Protein AF-A0A2S7XSP1-F1 (afdb_monomer_lite)

pLDDT: mean 75.48, std 23.47, range [25.34, 98.19]

Sequence (211 aa):
MSIRPIRARSKLLRTAKKRGWYHLASYRASGADYITGAYGIWHGADNGKIAITKPESLESTPITHAEREAIAAENAARAAAYEKETAAKHAHAAAIALQIWTAGRPVDQDKYLDRKQVRPVETLRHISTAQANEIVGYSLKKDGKALAGDLLVVPIKIDGKLSSVEFIDAAGKKSYSQVAPLPADIGLQPRCHQSRQKTSRSLSLRALRRR

Radius of gyration: 26.48 Å; chains: 1; bounding box: 52×65×80 Å

Foldseek 3Di:
DDDDWDFDDDPPDPDDDFGKTWDWDWADAPRDIDIWGWIATDDPPDRRIDGDDDPPVCPPPDRDPVSVVVVVVVVVVVVVVVVVVVVVQQVVQLVLQVVQQVQFDAPQDALQCVVVVHGGDRSKTKDAQVVNCVSLVHFFDDPNHGAHGIWIWAFDDDPNGGRWIWTAHSVGGIGISGDDPDPPPPDPPVPPPPDDDDPDDDDDDDDDDDD

Organism: NCBI:txid61644

Secondary structure (DSSP, 8-state):
--PPPEEEE-SS-SSS--EEEEEEEEEEETTEEEEEEEEEE-BTTB--EEEEPPPGGGTTSPPPHHHHHHHHHHHHHHHHHHHHHHHHHHHHHHHHHHHHHHHSEE-S--HHHHHHT----TT-EEEEHHHHHHHHTS--EETTEEP-SEEEEEEEEETTEEEEEEEE-TT--EEE-PPPPPPS-S-------------------------

Structure (mmCIF, N/CA/C/O backbone):
data_AF-A0A2S7XSP1-F1
#
_entry.id   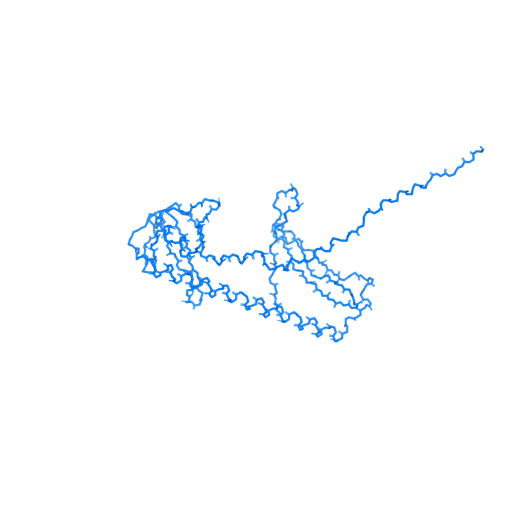AF-A0A2S7XSP1-F1
#
loop_
_atom_site.group_PDB
_atom_site.id
_atom_site.type_symbol
_atom_site.label_atom_id
_atom_site.label_alt_id
_atom_site.label_comp_id
_atom_site.label_asym_id
_atom_site.label_entity_id
_atom_site.label_seq_id
_atom_site.pdbx_PDB_ins_code
_atom_site.Cartn_x
_atom_site.Cartn_y
_atom_site.Cartn_z
_atom_site.occupancy
_atom_site.B_iso_or_equiv
_atom_site.auth_seq_id
_atom_site.auth_comp_id
_atom_site.auth_asym_id
_atom_site.auth_atom_id
_atom_site.pdbx_PDB_model_num
ATOM 1 N N . MET A 1 1 ? 8.179 -10.316 -21.145 1.00 33.78 1 MET A N 1
ATOM 2 C CA . MET A 1 1 ? 7.717 -9.619 -19.922 1.00 33.78 1 MET A CA 1
ATOM 3 C C . MET A 1 1 ? 6.988 -8.342 -20.324 1.00 33.78 1 MET A C 1
ATOM 5 O O . MET A 1 1 ? 7.596 -7.484 -20.947 1.00 33.78 1 MET A O 1
ATOM 9 N N . SER A 1 2 ? 5.682 -8.238 -20.054 1.00 32.00 2 SER A N 1
ATOM 10 C CA . SER A 1 2 ? 4.874 -7.067 -20.429 1.00 32.00 2 SER A CA 1
ATOM 11 C C . SER A 1 2 ? 4.973 -5.993 -19.345 1.00 32.00 2 SER A C 1
ATOM 13 O O . SER A 1 2 ? 4.249 -6.041 -18.351 1.00 32.00 2 SER A O 1
ATOM 15 N N . ILE A 1 3 ? 5.872 -5.026 -19.526 1.00 46.56 3 ILE A N 1
ATOM 16 C CA . ILE A 1 3 ? 5.967 -3.849 -18.657 1.00 46.56 3 ILE A CA 1
ATOM 17 C C . ILE A 1 3 ? 4.679 -3.032 -18.840 1.00 46.56 3 ILE A C 1
ATOM 19 O O . ILE A 1 3 ? 4.302 -2.659 -19.951 1.00 46.56 3 ILE A O 1
ATOM 23 N N . ARG A 1 4 ? 3.942 -2.801 -17.749 1.00 46.22 4 ARG A N 1
ATOM 24 C CA . ARG A 1 4 ? 2.684 -2.040 -17.788 1.00 46.22 4 ARG A CA 1
ATOM 25 C C . ARG A 1 4 ? 2.981 -0.564 -18.113 1.00 46.22 4 ARG A C 1
ATOM 27 O O . ARG A 1 4 ? 3.966 -0.031 -17.603 1.00 46.22 4 ARG A O 1
ATOM 34 N N . PRO A 1 5 ? 2.150 0.118 -18.922 1.00 55.31 5 PRO A N 1
ATOM 35 C CA . PRO A 1 5 ? 2.380 1.516 -19.285 1.00 55.31 5 PRO A CA 1
ATOM 36 C C . PRO A 1 5 ? 2.400 2.413 -18.041 1.00 55.31 5 PRO A C 1
ATOM 38 O O . PRO A 1 5 ? 1.501 2.355 -17.196 1.00 55.31 5 PRO A O 1
ATOM 41 N N . ILE A 1 6 ? 3.421 3.266 -17.937 1.00 60.34 6 ILE A N 1
ATOM 42 C CA . ILE A 1 6 ? 3.598 4.176 -16.805 1.00 60.34 6 ILE A CA 1
ATOM 43 C C . ILE A 1 6 ? 2.688 5.385 -17.022 1.00 60.34 6 ILE A C 1
ATOM 45 O O . ILE A 1 6 ? 2.755 6.067 -18.048 1.00 60.34 6 ILE A O 1
ATOM 49 N N . ARG A 1 7 ? 1.821 5.674 -16.045 1.00 56.91 7 ARG A N 1
ATOM 50 C CA . ARG A 1 7 ? 1.019 6.905 -16.045 1.00 56.91 7 ARG A CA 1
ATOM 51 C C . ARG A 1 7 ? 1.895 8.083 -15.642 1.00 56.91 7 ARG A C 1
ATOM 53 O O . ARG A 1 7 ? 2.473 8.084 -14.559 1.00 56.91 7 ARG A O 1
ATOM 60 N N . ALA A 1 8 ? 1.920 9.112 -16.477 1.00 56.09 8 ALA A N 1
ATOM 61 C CA . ALA A 1 8 ? 2.734 10.297 -16.267 1.00 56.09 8 ALA A CA 1
ATOM 62 C C . ALA A 1 8 ? 1.868 11.536 -16.032 1.00 56.09 8 ALA A C 1
ATOM 64 O O . ALA A 1 8 ? 0.847 11.753 -16.690 1.00 56.09 8 ALA A O 1
ATOM 65 N N . ARG A 1 9 ? 2.314 12.399 -15.117 1.00 49.59 9 ARG A N 1
ATOM 66 C CA . ARG A 1 9 ? 1.892 13.803 -15.076 1.00 49.59 9 ARG A CA 1
ATOM 67 C C . ARG A 1 9 ? 3.062 14.666 -15.521 1.00 49.59 9 ARG A C 1
ATOM 69 O O . ARG A 1 9 ? 4.097 14.676 -14.864 1.00 49.59 9 ARG A O 1
ATOM 76 N N . SER A 1 10 ? 2.879 15.408 -16.608 1.00 46.34 10 SER A N 1
ATOM 77 C CA . SER A 1 10 ? 3.834 16.443 -17.008 1.00 46.34 10 SER A CA 1
ATOM 78 C C . SER A 1 10 ? 3.782 17.605 -16.010 1.00 46.34 10 SER A C 1
ATOM 80 O O . SER A 1 10 ? 2.707 18.149 -15.761 1.00 46.34 10 SER A O 1
ATOM 82 N N . LYS A 1 11 ? 4.938 17.979 -15.444 1.00 44.59 11 LYS A N 1
ATOM 83 C CA . LYS A 1 11 ? 5.114 19.214 -14.653 1.00 44.59 11 LYS A CA 1
ATOM 84 C C . LYS A 1 11 ? 5.423 20.444 -15.528 1.00 44.59 11 LYS A C 1
ATOM 86 O O . LYS A 1 11 ? 5.379 21.557 -15.027 1.00 44.59 11 LYS A O 1
ATOM 91 N N . LEU A 1 12 ? 5.747 20.244 -16.811 1.00 46.66 12 LEU A N 1
ATOM 92 C CA . LEU A 1 12 ? 6.297 21.268 -17.716 1.00 46.66 12 LEU A CA 1
ATOM 93 C C . LEU A 1 12 ? 5.252 21.960 -18.606 1.00 46.66 12 LEU A C 1
ATOM 95 O O . LEU A 1 12 ? 5.569 22.938 -19.276 1.00 46.66 12 LEU A O 1
ATOM 99 N N . LEU A 1 13 ? 4.006 21.485 -18.625 1.00 41.84 13 LEU A N 1
ATOM 100 C CA . LEU A 1 13 ? 2.936 22.124 -19.389 1.00 41.84 13 LEU A CA 1
ATOM 101 C C . LEU A 1 13 ? 2.180 23.103 -18.480 1.00 41.84 13 LEU A C 1
ATOM 103 O O . LEU A 1 13 ? 1.569 22.694 -17.496 1.00 41.84 13 LEU A O 1
ATOM 107 N N . ARG A 1 14 ? 2.204 24.399 -18.831 1.00 40.50 14 ARG A N 1
ATOM 108 C CA . ARG A 1 14 ? 1.485 25.508 -18.156 1.00 40.50 14 ARG A CA 1
ATOM 109 C C . ARG A 1 14 ? -0.048 25.362 -18.150 1.00 40.50 14 ARG A C 1
ATOM 111 O O . ARG A 1 14 ? -0.733 26.223 -17.610 1.00 40.50 14 ARG A O 1
ATOM 118 N N . THR A 1 15 ? -0.600 24.300 -18.733 1.00 39.94 15 THR A N 1
ATOM 119 C CA . THR A 1 15 ? -2.038 24.023 -18.794 1.00 39.94 15 THR A CA 1
ATOM 120 C C . THR A 1 15 ? -2.398 22.774 -17.992 1.00 39.94 15 THR A C 1
ATOM 122 O O . THR A 1 15 ? -1.702 21.758 -18.001 1.00 39.94 15 THR A O 1
ATOM 125 N N . ALA A 1 16 ? -3.502 22.872 -17.252 1.00 43.72 16 ALA A N 1
ATOM 126 C CA . ALA A 1 16 ? -3.951 21.880 -16.288 1.00 43.72 16 ALA A CA 1
ATOM 127 C C . ALA A 1 16 ? -4.056 20.451 -16.870 1.00 43.72 16 ALA A C 1
ATOM 129 O O . ALA A 1 16 ? -4.735 20.208 -17.861 1.00 43.72 16 ALA A O 1
ATOM 130 N N . LYS A 1 17 ? -3.434 19.493 -16.169 1.00 48.12 17 LYS A N 1
ATOM 131 C CA . LYS A 1 17 ? -3.795 18.061 -16.101 1.00 48.12 17 LYS A CA 1
ATOM 132 C C . LYS A 1 17 ? -4.129 17.362 -17.436 1.00 48.12 17 LYS A C 1
ATOM 134 O O . LYS A 1 17 ? -5.249 16.889 -17.609 1.00 48.12 17 LYS A O 1
ATOM 139 N N . LYS A 1 18 ? -3.150 17.109 -18.308 1.00 51.72 18 LYS A N 1
ATOM 140 C CA . LYS A 1 18 ? -3.290 16.002 -19.278 1.00 51.72 18 LYS A CA 1
ATOM 141 C C . LYS A 1 18 ? -2.660 14.724 -18.712 1.00 51.72 18 LYS A C 1
ATOM 143 O O . LYS A 1 18 ? -1.479 14.696 -18.369 1.00 51.72 18 LYS A O 1
ATOM 148 N N . ARG A 1 19 ? -3.491 13.690 -18.526 1.00 63.28 19 ARG A N 1
ATOM 149 C CA . ARG A 1 19 ? -3.123 12.348 -18.038 1.00 63.28 19 ARG A CA 1
ATOM 150 C C . ARG A 1 19 ? -2.485 11.563 -19.188 1.00 63.28 19 ARG A C 1
ATOM 152 O O . ARG A 1 19 ? -3.178 10.834 -19.892 1.00 63.28 19 ARG A O 1
ATOM 159 N N . GLY A 1 20 ? -1.190 11.766 -19.404 1.00 76.06 20 GLY A N 1
ATOM 160 C CA . GLY A 1 20 ? -0.429 11.014 -20.399 1.00 76.06 20 GLY A CA 1
ATOM 161 C C . GLY A 1 20 ? 0.002 9.641 -19.884 1.00 76.06 20 GLY A C 1
ATOM 162 O O . GLY A 1 20 ? 0.039 9.390 -18.675 1.00 76.06 20 GLY A O 1
ATOM 163 N N . TRP A 1 21 ? 0.350 8.750 -20.800 1.00 83.12 21 TRP A N 1
ATOM 164 C CA . TRP A 1 21 ? 1.025 7.491 -20.510 1.00 83.12 21 TRP A CA 1
ATOM 165 C C . TRP A 1 21 ? 2.214 7.321 -21.449 1.00 83.12 21 TRP A C 1
ATOM 167 O O . TRP A 1 21 ? 2.226 7.865 -22.553 1.00 83.12 21 TRP A O 1
ATOM 177 N N . TYR A 1 22 ? 3.222 6.582 -21.003 1.00 84.44 22 TYR A N 1
ATOM 178 C CA . TYR A 1 22 ? 4.336 6.190 -21.851 1.00 84.44 22 TYR A CA 1
ATOM 179 C C . TYR A 1 22 ? 4.809 4.778 -21.517 1.00 84.44 22 TYR A C 1
ATOM 181 O O . TYR A 1 22 ? 4.680 4.292 -20.392 1.00 84.44 22 TYR A O 1
ATOM 189 N N . HIS A 1 23 ? 5.360 4.126 -22.526 1.00 79.44 23 HIS A N 1
ATOM 190 C CA . HIS A 1 23 ? 6.083 2.874 -22.441 1.00 79.44 23 HIS A CA 1
ATOM 191 C C . HIS A 1 23 ? 7.293 3.025 -23.357 1.00 79.44 23 HIS A C 1
ATOM 193 O O . HIS A 1 23 ? 7.209 2.754 -24.553 1.00 79.44 23 HIS A O 1
ATOM 199 N N . LEU A 1 24 ? 8.373 3.567 -22.797 1.00 82.38 24 LEU A N 1
ATOM 200 C CA . LEU A 1 24 ? 9.603 3.869 -23.514 1.00 82.38 24 LEU A CA 1
ATOM 201 C C . LEU A 1 24 ? 10.722 2.999 -22.962 1.00 82.38 24 LEU A C 1
ATOM 203 O O . LEU A 1 24 ? 10.868 2.873 -21.747 1.00 82.38 24 LEU A O 1
ATOM 207 N N . ALA A 1 25 ? 11.508 2.433 -23.863 1.00 76.12 25 ALA A N 1
ATOM 208 C CA . ALA A 1 25 ? 12.724 1.713 -23.548 1.00 76.12 25 ALA A CA 1
ATOM 209 C C . ALA A 1 25 ? 13.880 2.381 -24.283 1.00 76.12 25 ALA A C 1
ATOM 211 O O . ALA 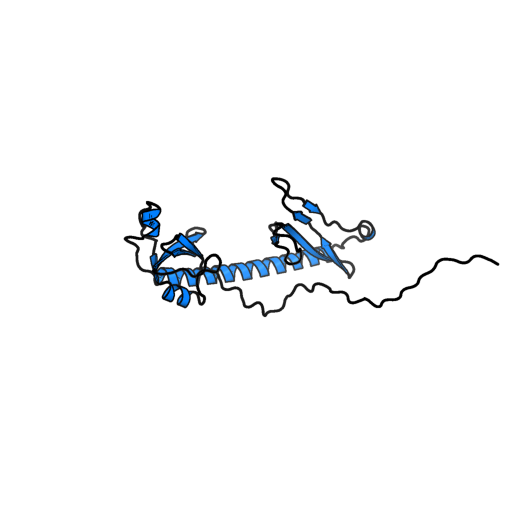A 1 25 ? 13.773 2.676 -25.475 1.00 76.12 25 ALA A O 1
ATOM 212 N N . SER A 1 26 ? 14.977 2.612 -23.569 1.00 79.75 26 SER A N 1
ATOM 213 C CA . SER A 1 26 ? 16.249 2.950 -24.190 1.00 79.75 26 SER A CA 1
ATOM 214 C C . SER A 1 26 ? 17.074 1.685 -24.407 1.00 79.75 26 SER A C 1
ATOM 216 O O . SER A 1 26 ? 17.063 0.803 -23.547 1.00 79.75 26 SER A O 1
ATOM 218 N N . TYR A 1 27 ? 17.795 1.608 -25.518 1.00 75.94 27 TYR A N 1
ATOM 219 C CA . TYR A 1 27 ? 18.831 0.604 -25.753 1.00 75.94 27 TYR A CA 1
ATOM 220 C C . TYR A 1 27 ? 20.003 1.245 -26.483 1.00 75.94 27 TYR A C 1
ATOM 222 O O . TYR A 1 27 ? 19.832 2.238 -27.191 1.00 75.94 27 TYR A O 1
ATOM 230 N N . ARG A 1 28 ? 21.190 0.669 -26.320 1.00 76.19 28 ARG A N 1
ATOM 231 C CA . ARG A 1 28 ? 22.387 1.107 -27.029 1.00 76.19 28 ARG A CA 1
ATOM 232 C C . ARG A 1 28 ? 22.655 0.169 -28.200 1.00 76.19 28 ARG A C 1
ATOM 234 O O . ARG A 1 28 ? 22.681 -1.042 -28.013 1.00 76.19 28 ARG A O 1
ATOM 241 N N . ALA A 1 29 ? 22.842 0.719 -29.393 1.00 72.25 29 ALA A N 1
ATOM 242 C CA . ALA A 1 29 ? 23.256 -0.037 -30.576 1.00 72.25 29 ALA A CA 1
ATOM 243 C C . ALA A 1 29 ? 24.232 0.807 -31.396 1.00 72.25 29 ALA A C 1
ATOM 245 O O . ALA A 1 29 ? 24.128 2.034 -31.399 1.00 72.25 29 ALA A O 1
ATOM 246 N N . SER A 1 30 ? 25.208 0.179 -32.057 1.00 70.50 30 SER A N 1
ATOM 247 C CA . SER A 1 30 ? 26.153 0.885 -32.945 1.00 70.50 30 SER A CA 1
ATOM 248 C C . SER A 1 30 ? 26.802 2.143 -32.317 1.00 70.50 30 SER A C 1
ATOM 250 O O . SER A 1 30 ? 27.057 3.133 -32.998 1.00 70.50 30 SER A O 1
ATOM 252 N N . GLY A 1 31 ? 27.033 2.134 -30.997 1.00 73.25 31 GLY A N 1
ATOM 253 C CA . GLY A 1 31 ? 27.647 3.241 -30.251 1.00 73.25 31 GLY A CA 1
ATOM 254 C C . GLY A 1 31 ? 26.723 4.400 -29.838 1.00 73.25 31 GLY A C 1
ATOM 255 O O . GLY A 1 31 ? 27.196 5.291 -29.131 1.00 73.25 31 GLY A O 1
ATOM 256 N N . ALA A 1 32 ? 25.435 4.382 -30.198 1.00 74.38 32 ALA A N 1
ATOM 257 C CA . ALA A 1 32 ? 24.456 5.424 -29.874 1.00 74.38 32 ALA A CA 1
ATOM 258 C C . ALA A 1 32 ? 23.297 4.898 -29.008 1.00 74.38 32 ALA A C 1
ATOM 260 O O . ALA A 1 32 ? 22.965 3.712 -29.042 1.00 74.38 32 ALA A O 1
ATOM 261 N N . ASP A 1 33 ? 22.678 5.795 -28.234 1.00 78.62 33 ASP A N 1
ATOM 262 C CA . ASP A 1 33 ? 21.509 5.484 -27.409 1.00 78.62 33 ASP A CA 1
ATOM 263 C C . ASP A 1 33 ? 20.222 5.773 -28.194 1.00 78.62 33 ASP A C 1
ATOM 265 O O . ASP A 1 33 ? 19.997 6.884 -28.680 1.00 78.62 33 ASP A O 1
ATOM 269 N N . TYR A 1 34 ? 19.356 4.772 -28.290 1.00 78.25 34 TYR A N 1
ATOM 270 C CA . TYR A 1 34 ? 18.082 4.839 -28.993 1.00 78.25 34 TYR A CA 1
ATOM 271 C C . TYR A 1 34 ? 16.927 4.693 -28.022 1.00 78.25 34 TYR A C 1
ATOM 273 O O . TYR A 1 34 ? 17.021 3.954 -27.047 1.00 78.25 34 TYR A O 1
ATOM 281 N N . ILE A 1 35 ? 15.815 5.366 -28.313 1.00 81.62 35 ILE A N 1
ATOM 282 C CA . ILE A 1 35 ? 14.559 5.236 -27.573 1.00 81.62 35 ILE A CA 1
ATOM 283 C C . ILE A 1 35 ? 13.532 4.599 -28.501 1.00 81.62 35 ILE A C 1
ATOM 285 O O . ILE A 1 35 ? 13.341 5.048 -29.627 1.00 81.62 35 ILE A O 1
ATOM 289 N N . THR A 1 36 ? 12.848 3.571 -28.016 1.00 83.25 36 THR A N 1
ATOM 290 C CA . THR A 1 36 ? 11.712 2.943 -28.699 1.00 83.25 36 THR A CA 1
ATOM 291 C C . THR A 1 36 ? 10.519 2.847 -27.774 1.00 83.25 36 THR A C 1
ATOM 293 O O . THR A 1 36 ? 10.646 2.949 -26.552 1.00 83.25 36 THR A O 1
ATOM 296 N N . GLY A 1 37 ? 9.346 2.635 -28.363 1.00 86.12 37 GLY A N 1
ATOM 297 C CA . GLY A 1 37 ? 8.132 2.325 -27.627 1.00 86.12 37 GLY A CA 1
ATOM 298 C C . GLY A 1 37 ? 6.969 3.187 -28.075 1.00 86.12 37 GLY A C 1
ATOM 299 O O . GLY A 1 37 ? 6.801 3.443 -29.263 1.00 86.12 37 GLY A O 1
ATOM 300 N N . ALA A 1 38 ? 6.129 3.609 -27.138 1.00 86.94 38 ALA A N 1
ATOM 301 C CA . ALA A 1 38 ? 4.991 4.461 -27.445 1.00 86.94 38 ALA A CA 1
ATOM 302 C C . ALA A 1 38 ? 4.646 5.380 -26.277 1.00 86.94 38 ALA A C 1
ATOM 304 O O . ALA A 1 38 ? 4.905 5.067 -25.113 1.00 86.94 38 ALA A O 1
ATOM 305 N N . TYR A 1 39 ? 4.010 6.497 -26.587 1.00 88.38 39 TYR A N 1
ATOM 306 C CA . TYR A 1 39 ? 3.393 7.373 -25.602 1.00 88.38 39 TYR A CA 1
ATOM 307 C C . TYR A 1 39 ? 2.016 7.806 -26.084 1.00 88.38 39 TYR A C 1
ATOM 309 O O . TYR A 1 39 ? 1.690 7.648 -27.254 1.00 88.38 39 TYR A O 1
ATOM 317 N N . GLY A 1 40 ? 1.192 8.342 -25.193 1.00 86.50 40 GLY A N 1
ATOM 318 C CA . GLY A 1 40 ? -0.115 8.844 -25.586 1.00 86.50 40 GLY A CA 1
ATOM 319 C C . GLY A 1 40 ? -0.792 9.695 -24.529 1.00 86.50 40 GLY A C 1
ATOM 320 O O . GLY A 1 40 ? -0.366 9.766 -23.372 1.00 86.50 40 GLY A O 1
ATOM 321 N N . ILE A 1 41 ? -1.863 10.362 -24.945 1.00 83.94 41 ILE A N 1
ATOM 322 C CA . ILE A 1 41 ? -2.746 11.148 -24.084 1.00 83.94 41 ILE A CA 1
ATOM 323 C C . ILE A 1 41 ? -4.154 10.586 -24.254 1.00 83.94 41 ILE A C 1
ATOM 325 O O . ILE A 1 41 ? -4.659 10.520 -25.366 1.00 83.94 41 ILE A O 1
ATOM 329 N N . TRP A 1 42 ? -4.788 10.195 -23.148 1.00 80.88 42 TRP A N 1
ATOM 330 C CA . TRP A 1 42 ? -6.148 9.655 -23.182 1.00 80.88 42 TRP A CA 1
ATOM 331 C C . TRP A 1 42 ? -7.180 10.712 -23.607 1.00 80.88 42 TRP A C 1
ATOM 333 O O . TRP A 1 42 ? -7.238 11.791 -23.009 1.00 80.88 42 TRP A O 1
ATOM 343 N N . HIS A 1 43 ? -8.041 10.351 -24.560 1.00 76.56 43 HIS A N 1
ATOM 344 C CA . HIS A 1 43 ? -9.199 11.110 -25.032 1.00 76.56 43 HIS A CA 1
ATOM 345 C C . HIS A 1 43 ? -10.446 10.210 -25.031 1.00 76.56 43 HIS A C 1
ATOM 347 O O . HIS A 1 43 ? -10.748 9.520 -25.999 1.00 76.56 43 HIS A O 1
ATOM 353 N N . GLY A 1 44 ? -11.188 10.191 -23.917 1.00 82.38 44 GLY A N 1
ATOM 354 C CA . GLY A 1 44 ? -12.315 9.265 -23.761 1.00 82.38 44 GLY A CA 1
ATOM 355 C C . GLY A 1 44 ? -11.842 7.807 -23.809 1.00 82.38 44 GLY A C 1
ATOM 356 O O . GLY A 1 44 ? -11.023 7.410 -22.981 1.00 82.38 44 GLY A O 1
ATOM 357 N N . ALA A 1 45 ? -12.356 7.032 -24.769 1.00 80.56 45 ALA A N 1
ATOM 358 C CA . ALA A 1 45 ? -11.929 5.653 -25.028 1.00 80.56 45 ALA A CA 1
ATOM 359 C C . ALA A 1 45 ? -10.655 5.553 -25.893 1.00 80.56 45 ALA A C 1
ATOM 361 O O . ALA A 1 45 ? -10.029 4.494 -25.932 1.00 80.56 45 ALA A O 1
ATOM 362 N N . ASP A 1 46 ? -10.253 6.637 -26.560 1.00 79.94 46 ASP A N 1
ATOM 363 C CA . ASP A 1 46 ? -9.031 6.679 -27.357 1.00 79.94 46 ASP A CA 1
ATOM 364 C C . ASP A 1 46 ? -7.805 6.858 -26.448 1.00 79.94 46 ASP A C 1
ATOM 366 O O . ASP A 1 46 ? -7.764 7.719 -25.562 1.00 79.94 46 ASP A O 1
ATOM 370 N N . ASN A 1 47 ? -6.791 6.021 -26.663 1.00 78.69 47 ASN A N 1
ATOM 371 C CA . ASN A 1 47 ? -5.543 6.056 -25.913 1.00 78.69 47 ASN A CA 1
ATOM 372 C C . ASN A 1 47 ? -4.529 7.070 -26.465 1.00 78.69 47 ASN A C 1
ATOM 374 O O . ASN A 1 47 ? -3.503 7.291 -25.812 1.00 78.69 47 ASN A O 1
ATOM 378 N N . GLY A 1 48 ? -4.803 7.686 -27.621 1.00 83.88 48 GLY A N 1
ATOM 379 C CA . GLY A 1 48 ? -3.957 8.702 -28.243 1.00 83.88 48 GLY A CA 1
ATOM 380 C C . GLY A 1 48 ? -2.529 8.215 -28.486 1.00 83.88 48 GLY A C 1
ATOM 381 O O . GLY A 1 48 ? -1.583 8.976 -28.280 1.00 83.88 48 GLY A O 1
ATOM 382 N N . LYS A 1 49 ? -2.363 6.926 -28.816 1.00 87.00 49 LYS A N 1
ATOM 383 C CA . LYS A 1 49 ? -1.064 6.262 -28.976 1.00 87.00 49 LYS A CA 1
ATOM 384 C C . LYS A 1 49 ? -0.274 6.845 -30.149 1.00 87.00 49 LYS A C 1
ATOM 386 O O . LYS A 1 49 ? -0.712 6.804 -31.291 1.00 87.00 49 LYS A O 1
ATOM 391 N N . ILE A 1 50 ? 0.956 7.251 -29.866 1.00 87.62 50 ILE A N 1
ATOM 392 C CA . ILE A 1 50 ? 1.994 7.621 -30.826 1.00 87.62 50 ILE A CA 1
ATOM 393 C C . ILE A 1 50 ? 3.164 6.656 -30.621 1.00 87.62 50 ILE A C 1
ATOM 395 O O . ILE A 1 50 ? 3.729 6.573 -29.526 1.00 87.62 50 ILE A O 1
ATOM 399 N N . ALA A 1 51 ? 3.500 5.888 -31.658 1.00 87.81 51 ALA A N 1
ATOM 400 C CA . ALA A 1 51 ? 4.637 4.972 -31.641 1.00 87.81 51 ALA A CA 1
ATOM 401 C C . ALA A 1 51 ? 5.936 5.719 -31.974 1.00 87.81 51 ALA A C 1
ATOM 403 O O . ALA A 1 51 ? 5.976 6.523 -32.902 1.00 87.81 51 ALA A O 1
ATOM 404 N N . ILE A 1 52 ? 6.993 5.439 -31.213 1.00 84.81 52 ILE A N 1
ATOM 405 C CA . ILE A 1 52 ? 8.357 5.877 -31.498 1.00 84.81 52 ILE A CA 1
ATOM 406 C C . ILE A 1 52 ? 9.079 4.690 -32.126 1.00 84.81 52 ILE A C 1
ATOM 408 O O . ILE A 1 52 ? 9.503 3.760 -31.429 1.00 84.81 52 ILE A O 1
ATOM 412 N N . THR A 1 53 ? 9.170 4.732 -33.450 1.00 76.81 53 THR A N 1
ATOM 413 C CA . THR A 1 53 ? 9.909 3.766 -34.264 1.00 76.81 53 THR A CA 1
ATOM 414 C C . THR A 1 53 ? 11.303 4.312 -34.567 1.00 76.81 53 THR A C 1
ATOM 416 O O . THR A 1 53 ? 11.553 5.516 -34.460 1.00 76.81 53 THR A O 1
ATOM 419 N N . LYS A 1 54 ? 12.229 3.423 -34.930 1.00 69.06 54 LYS A N 1
ATOM 420 C CA . LYS A 1 54 ? 13.545 3.806 -35.447 1.00 69.06 54 LYS A CA 1
ATOM 421 C C . LYS A 1 54 ? 13.348 4.682 -36.702 1.00 69.06 54 LYS A C 1
ATOM 423 O O . LYS A 1 54 ? 12.448 4.391 -37.488 1.00 69.06 54 LYS A O 1
ATOM 428 N N . PRO A 1 55 ? 14.112 5.773 -36.887 1.00 67.12 55 PRO A N 1
ATOM 429 C CA . PRO A 1 55 ? 14.033 6.541 -38.123 1.00 67.12 55 PRO A CA 1
ATOM 430 C C . PRO A 1 55 ? 14.536 5.694 -39.297 1.00 67.12 55 PRO A C 1
ATOM 432 O O . PRO A 1 55 ? 15.497 4.937 -39.146 1.00 67.12 55 PRO A O 1
ATOM 435 N N . GLU A 1 56 ? 13.918 5.872 -40.465 1.00 63.56 56 GLU A N 1
ATOM 436 C CA . GLU A 1 56 ? 14.189 5.098 -41.686 1.00 63.56 56 GLU A CA 1
ATOM 437 C C . GLU A 1 56 ? 15.675 5.108 -42.087 1.00 63.56 56 GLU A C 1
ATOM 439 O O . GLU A 1 56 ? 16.234 4.088 -42.479 1.00 63.56 56 GLU A O 1
ATOM 444 N N . SER A 1 57 ? 16.370 6.229 -41.859 1.00 59.00 57 SER A N 1
ATOM 445 C CA . SER A 1 57 ? 17.814 6.376 -42.102 1.00 59.00 57 SER A CA 1
ATOM 446 C C . SER A 1 57 ? 18.702 5.441 -41.273 1.00 59.00 57 SER A C 1
ATOM 448 O O . SER A 1 57 ? 19.871 5.253 -41.605 1.00 59.00 57 SER A O 1
ATOM 450 N N . LEU A 1 58 ? 18.171 4.856 -40.198 1.00 58.22 58 LEU A N 1
ATOM 451 C CA . LEU A 1 58 ? 18.864 3.903 -39.341 1.00 58.22 58 LEU A CA 1
ATOM 452 C C . LEU A 1 58 ? 18.283 2.485 -39.448 1.00 58.22 58 LEU A C 1
ATOM 454 O O . LEU A 1 58 ? 18.820 1.583 -38.817 1.00 58.22 58 LEU A O 1
ATOM 458 N N . GLU A 1 59 ? 17.230 2.237 -40.234 1.00 58.22 59 GLU A N 1
ATOM 459 C CA . GLU A 1 59 ? 16.695 0.879 -40.477 1.00 58.22 59 GLU A CA 1
ATOM 460 C C . GLU A 1 59 ? 17.786 -0.071 -41.009 1.00 58.22 59 GLU A C 1
ATOM 462 O O . GLU A 1 59 ? 17.828 -1.243 -40.646 1.00 58.22 59 GLU A O 1
ATOM 467 N N . SER A 1 60 ? 18.734 0.471 -41.783 1.00 56.44 60 SER A N 1
ATOM 468 C CA . SER A 1 60 ? 19.830 -0.266 -42.427 1.00 56.44 60 SER A CA 1
ATOM 469 C C . SER A 1 60 ? 20.959 -0.715 -41.479 1.00 56.44 60 SER A C 1
ATOM 471 O O . SER A 1 60 ? 21.844 -1.457 -41.896 1.00 56.44 60 SER A O 1
ATOM 473 N N . THR A 1 61 ? 20.961 -0.318 -40.197 1.00 64.00 61 THR A N 1
ATOM 474 C CA . THR A 1 61 ? 21.884 -0.899 -39.201 1.00 64.00 61 THR A CA 1
ATOM 475 C C . THR A 1 61 ? 21.214 -2.064 -38.467 1.00 64.00 61 THR A C 1
ATOM 477 O O . THR A 1 61 ? 20.450 -1.830 -37.517 1.00 64.00 61 THR A O 1
ATOM 480 N N . PRO A 1 62 ? 21.452 -3.327 -38.879 1.00 66.56 62 PRO A N 1
ATOM 481 C CA . PRO A 1 62 ? 20.902 -4.472 -38.174 1.00 66.56 62 PRO A CA 1
ATOM 482 C C . PRO A 1 62 ? 21.539 -4.561 -36.788 1.00 66.56 62 PRO A C 1
ATOM 484 O O . PRO A 1 62 ? 22.760 -4.565 -36.658 1.00 66.56 62 PRO A O 1
ATOM 487 N N . ILE A 1 63 ? 20.707 -4.672 -35.749 1.00 70.06 63 ILE A N 1
ATOM 488 C CA . ILE A 1 63 ? 21.188 -5.042 -34.414 1.00 70.06 63 ILE A CA 1
ATOM 489 C C . ILE A 1 63 ? 21.779 -6.447 -34.536 1.00 70.06 63 ILE A C 1
ATOM 491 O O . ILE A 1 63 ? 21.058 -7.394 -34.896 1.00 70.06 63 ILE A O 1
ATOM 495 N N . THR A 1 64 ? 23.074 -6.564 -34.253 1.00 80.25 64 THR A N 1
ATOM 496 C CA . THR A 1 64 ? 23.811 -7.831 -34.296 1.00 80.25 64 THR A CA 1
ATOM 497 C C . THR A 1 64 ? 23.250 -8.812 -33.265 1.00 80.25 64 THR A C 1
ATOM 499 O O . THR A 1 64 ? 22.605 -8.415 -32.294 1.00 80.25 64 THR A O 1
ATOM 502 N N . HIS A 1 65 ? 23.478 -10.115 -33.451 1.00 80.31 65 HIS A N 1
ATOM 503 C CA . HIS A 1 65 ? 23.028 -11.121 -32.480 1.00 80.31 65 HIS A CA 1
ATOM 504 C C . HIS A 1 65 ? 23.575 -10.838 -31.072 1.00 80.31 65 HIS A C 1
ATOM 506 O O . HIS A 1 65 ? 22.811 -10.809 -30.112 1.00 80.31 65 HIS A O 1
ATOM 512 N N . ALA A 1 66 ? 24.869 -10.513 -30.983 1.00 82.94 66 ALA A N 1
ATOM 513 C CA . ALA A 1 66 ? 25.531 -10.160 -29.732 1.00 82.94 66 ALA A CA 1
ATOM 514 C C . ALA A 1 66 ? 24.912 -8.917 -29.065 1.00 82.94 66 ALA A C 1
ATOM 516 O O . ALA A 1 66 ? 24.694 -8.907 -27.855 1.00 82.94 66 ALA A O 1
ATOM 517 N N . GLU A 1 67 ? 24.560 -7.880 -29.836 1.00 80.12 67 GLU A N 1
ATOM 518 C CA . GLU A 1 67 ? 23.851 -6.712 -29.294 1.00 80.12 67 GLU A CA 1
ATOM 519 C C . GLU A 1 67 ? 22.442 -7.078 -28.794 1.00 80.12 67 GLU A C 1
ATOM 521 O O . GLU A 1 67 ? 22.018 -6.576 -27.754 1.00 80.12 67 GLU A O 1
ATOM 526 N N . ARG A 1 68 ? 21.712 -7.980 -29.471 1.00 79.69 68 ARG A N 1
ATOM 527 C CA . ARG A 1 68 ? 20.392 -8.446 -28.994 1.00 79.69 68 ARG A CA 1
ATOM 528 C C . ARG A 1 68 ? 20.499 -9.207 -27.677 1.00 79.69 68 ARG A C 1
ATOM 530 O O . ARG A 1 68 ? 19.681 -8.979 -26.787 1.00 79.69 68 ARG A O 1
ATOM 537 N N . GLU A 1 69 ? 21.489 -10.084 -27.549 1.00 84.38 69 GLU A N 1
ATOM 538 C CA . GLU A 1 69 ? 21.752 -10.827 -26.314 1.00 84.38 69 GLU A CA 1
ATOM 539 C C . GLU A 1 69 ? 22.140 -9.887 -25.171 1.00 84.38 69 GLU A C 1
ATOM 541 O O . GLU A 1 69 ? 21.591 -10.001 -24.075 1.00 84.38 69 GLU A O 1
ATOM 546 N N . ALA A 1 70 ? 23.001 -8.899 -25.436 1.00 83.12 70 ALA A N 1
ATOM 547 C CA . ALA A 1 70 ? 23.374 -7.884 -24.455 1.00 83.12 70 ALA A CA 1
ATOM 548 C C . ALA A 1 70 ? 22.156 -7.071 -23.976 1.00 83.12 70 ALA A C 1
ATOM 550 O O . ALA A 1 70 ? 21.964 -6.895 -22.773 1.00 83.12 70 ALA A O 1
ATOM 551 N N . ILE A 1 71 ? 21.280 -6.647 -24.896 1.00 79.56 71 ILE A N 1
ATOM 552 C CA . ILE A 1 71 ? 20.032 -5.940 -24.566 1.00 79.56 71 ILE A CA 1
ATOM 553 C C . ILE A 1 71 ? 19.094 -6.832 -23.741 1.00 79.56 71 ILE A C 1
ATOM 555 O O . ILE A 1 71 ? 18.470 -6.369 -22.782 1.00 79.56 71 ILE A O 1
ATOM 559 N N . ALA A 1 72 ? 18.957 -8.110 -24.102 1.00 82.31 72 ALA A N 1
ATOM 560 C CA . ALA A 1 72 ? 18.126 -9.054 -23.360 1.00 82.31 72 ALA A CA 1
ATOM 561 C C . ALA A 1 72 ? 18.654 -9.267 -21.933 1.00 82.31 72 ALA A C 1
ATOM 563 O O . ALA A 1 72 ? 17.870 -9.217 -20.982 1.00 82.31 72 ALA A O 1
ATOM 564 N N . ALA A 1 73 ? 19.971 -9.425 -21.778 1.00 85.69 73 ALA A N 1
ATOM 565 C CA . ALA A 1 73 ? 20.628 -9.572 -20.485 1.00 85.69 73 ALA A CA 1
ATOM 566 C C . ALA A 1 73 ? 20.465 -8.319 -19.609 1.00 85.69 73 ALA A C 1
ATOM 568 O O . ALA A 1 73 ? 20.085 -8.432 -18.444 1.00 85.69 73 ALA A O 1
ATOM 569 N N . GLU A 1 74 ? 20.662 -7.120 -20.168 1.00 81.44 74 GLU A N 1
ATOM 570 C CA . GLU A 1 74 ? 20.457 -5.854 -19.452 1.00 81.44 74 GLU A CA 1
ATOM 571 C C . GLU A 1 74 ? 19.000 -5.702 -18.985 1.00 81.44 74 GLU A C 1
ATOM 573 O O . GLU A 1 74 ? 18.729 -5.346 -17.834 1.00 81.44 74 GLU A O 1
ATOM 578 N N . ASN A 1 75 ? 18.041 -6.027 -19.855 1.00 79.19 75 ASN A N 1
ATOM 579 C CA . ASN A 1 75 ? 16.622 -5.985 -19.515 1.00 79.19 75 ASN A CA 1
ATOM 580 C C . ASN A 1 75 ? 16.257 -6.979 -18.410 1.00 79.19 75 ASN A C 1
ATOM 582 O O . ASN A 1 75 ? 15.510 -6.614 -17.501 1.00 79.19 75 ASN A O 1
ATOM 586 N N . ALA A 1 76 ? 16.782 -8.204 -18.474 1.00 82.12 76 ALA A N 1
ATOM 587 C CA . ALA A 1 76 ? 16.572 -9.218 -17.447 1.00 82.12 76 ALA A CA 1
ATOM 588 C C . ALA A 1 76 ? 17.170 -8.781 -16.102 1.00 82.12 76 ALA A C 1
ATOM 590 O O . ALA A 1 76 ? 16.493 -8.863 -15.078 1.00 82.12 76 ALA A O 1
ATOM 591 N N . ALA A 1 77 ? 18.388 -8.231 -16.103 1.00 84.25 77 ALA A N 1
ATOM 592 C CA . ALA A 1 77 ? 19.031 -7.705 -14.901 1.00 84.25 77 ALA A CA 1
ATOM 593 C C . ALA A 1 77 ? 18.227 -6.550 -14.281 1.00 84.25 77 ALA A C 1
ATOM 595 O O . ALA A 1 77 ? 17.989 -6.529 -13.072 1.00 84.25 77 ALA A O 1
ATOM 596 N N . ARG A 1 78 ? 17.740 -5.616 -15.107 1.00 77.81 78 ARG A N 1
ATOM 597 C CA . ARG A 1 78 ? 16.889 -4.506 -14.656 1.00 77.81 78 ARG A CA 1
ATOM 598 C C . ARG A 1 78 ? 15.549 -4.990 -14.100 1.00 77.81 78 ARG A C 1
ATOM 600 O O . ARG A 1 78 ? 15.097 -4.465 -13.085 1.00 77.81 78 ARG A O 1
ATOM 607 N N . ALA A 1 79 ? 14.921 -5.975 -14.743 1.00 77.19 79 ALA A N 1
ATOM 608 C CA . ALA A 1 79 ? 13.678 -6.571 -14.263 1.00 77.19 79 ALA A CA 1
ATOM 609 C C . ALA A 1 79 ? 13.881 -7.255 -12.903 1.00 77.19 79 ALA A C 1
ATOM 611 O O . ALA A 1 79 ? 13.148 -6.957 -11.964 1.00 77.19 79 ALA A O 1
ATOM 612 N N . ALA A 1 80 ? 14.931 -8.068 -12.763 1.00 82.81 80 ALA A N 1
ATOM 613 C CA . ALA A 1 80 ? 15.268 -8.732 -11.506 1.00 82.81 80 ALA A CA 1
ATOM 614 C C . ALA A 1 80 ? 15.569 -7.728 -10.377 1.00 82.81 80 ALA A C 1
ATOM 616 O O . ALA A 1 80 ? 15.112 -7.899 -9.246 1.00 82.81 80 ALA A O 1
ATOM 617 N N . ALA A 1 81 ? 16.294 -6.643 -10.675 1.00 81.62 81 ALA A N 1
ATOM 618 C CA . ALA A 1 81 ? 16.555 -5.577 -9.708 1.00 81.62 81 ALA A CA 1
ATOM 619 C C . ALA A 1 81 ? 15.260 -4.881 -9.255 1.00 81.62 81 ALA A C 1
ATOM 621 O O . ALA A 1 81 ? 15.052 -4.679 -8.057 1.00 81.62 81 ALA A O 1
ATOM 622 N N . TYR A 1 82 ? 14.366 -4.568 -10.197 1.00 77.44 82 TYR A N 1
ATOM 623 C CA . TYR A 1 82 ? 13.066 -3.966 -9.904 1.00 77.44 82 TYR A CA 1
ATOM 624 C C . TYR A 1 82 ? 12.171 -4.886 -9.065 1.00 77.44 82 TYR A C 1
ATOM 626 O O . TYR A 1 82 ? 11.537 -4.429 -8.111 1.00 77.44 82 TYR A O 1
ATOM 634 N N . GLU A 1 83 ? 12.125 -6.179 -9.388 1.00 79.38 83 GLU A N 1
ATOM 635 C CA . GLU A 1 83 ? 11.380 -7.177 -8.618 1.00 79.38 83 GLU A CA 1
ATOM 636 C C . GLU A 1 83 ? 11.910 -7.274 -7.187 1.00 79.38 83 GLU A C 1
ATOM 638 O O . GLU A 1 83 ? 11.124 -7.219 -6.241 1.00 79.38 83 GLU A O 1
ATOM 643 N N . LYS A 1 84 ? 13.236 -7.319 -7.010 1.00 83.56 84 LYS A N 1
ATOM 644 C CA . LYS A 1 84 ? 13.871 -7.343 -5.687 1.00 83.56 84 LYS A CA 1
ATOM 645 C C . LYS A 1 84 ? 13.545 -6.092 -4.868 1.00 83.56 84 LYS A C 1
ATOM 647 O O . LYS A 1 84 ? 13.189 -6.204 -3.696 1.00 83.56 84 LYS A O 1
ATOM 652 N N . GLU A 1 85 ? 13.637 -4.906 -5.467 1.00 84.81 85 GLU A N 1
ATOM 653 C CA . GLU A 1 85 ? 13.304 -3.644 -4.794 1.00 84.81 85 GLU A CA 1
ATOM 654 C C . GLU A 1 85 ? 11.817 -3.589 -4.414 1.00 84.81 85 GLU A C 1
ATOM 656 O O . GLU A 1 85 ? 11.454 -3.185 -3.307 1.00 84.81 85 GLU A O 1
ATOM 661 N N . THR A 1 86 ? 10.946 -4.033 -5.318 1.00 81.88 86 THR A N 1
ATOM 662 C CA . THR A 1 86 ? 9.498 -4.071 -5.096 1.00 81.88 86 THR A CA 1
ATOM 663 C C . THR A 1 86 ? 9.140 -5.057 -3.985 1.00 81.88 86 THR A C 1
ATOM 665 O O . THR A 1 86 ? 8.380 -4.711 -3.081 1.00 81.88 86 THR A O 1
ATOM 668 N N . ALA A 1 87 ? 9.746 -6.247 -3.978 1.00 86.75 87 ALA A N 1
ATOM 669 C CA . ALA A 1 87 ? 9.579 -7.234 -2.917 1.00 86.75 87 ALA A CA 1
ATOM 670 C C . ALA A 1 87 ? 10.045 -6.699 -1.554 1.00 86.75 87 ALA A C 1
ATOM 672 O O . ALA A 1 87 ? 9.327 -6.848 -0.566 1.00 86.75 87 ALA A O 1
ATOM 673 N N . ALA A 1 88 ? 11.190 -6.009 -1.501 1.00 87.75 88 ALA A N 1
ATOM 674 C CA . ALA A 1 88 ? 11.681 -5.382 -0.274 1.00 87.75 88 ALA A CA 1
ATOM 675 C C . ALA A 1 88 ? 10.709 -4.312 0.255 1.00 87.75 88 ALA A C 1
ATOM 677 O O . ALA A 1 88 ? 10.405 -4.287 1.449 1.00 87.75 88 ALA A O 1
ATOM 678 N N . LYS A 1 89 ? 10.150 -3.473 -0.630 1.00 87.50 89 LYS A N 1
ATOM 679 C CA . LYS A 1 89 ? 9.107 -2.501 -0.260 1.00 87.50 89 LYS A CA 1
ATOM 680 C C . LYS A 1 89 ? 7.856 -3.200 0.277 1.00 87.50 89 LYS A C 1
ATOM 682 O O . LYS A 1 89 ? 7.335 -2.805 1.316 1.00 87.50 89 LYS A O 1
ATOM 687 N N . HIS A 1 90 ? 7.378 -4.254 -0.378 1.00 87.69 90 HIS A N 1
ATOM 688 C CA . HIS A 1 90 ? 6.209 -4.990 0.108 1.00 87.69 90 HIS A CA 1
ATOM 689 C C . HIS A 1 90 ? 6.451 -5.644 1.469 1.00 87.69 90 HIS A C 1
ATOM 691 O O . HIS A 1 90 ? 5.593 -5.541 2.344 1.00 87.69 90 HIS A O 1
ATOM 697 N N . ALA A 1 91 ? 7.620 -6.251 1.677 1.00 90.44 91 ALA A N 1
ATOM 698 C CA . ALA A 1 91 ? 7.989 -6.844 2.958 1.00 90.44 91 ALA A CA 1
ATOM 699 C C . ALA A 1 91 ? 8.034 -5.792 4.077 1.00 90.44 91 ALA A C 1
ATOM 701 O O . ALA A 1 91 ? 7.481 -6.005 5.154 1.00 90.44 91 ALA A O 1
ATOM 702 N N . HIS A 1 92 ? 8.624 -4.627 3.803 1.00 90.75 92 HIS A N 1
ATOM 703 C CA . HIS A 1 92 ? 8.677 -3.527 4.760 1.00 90.75 92 HIS A CA 1
ATOM 704 C C . HIS A 1 92 ? 7.281 -2.972 5.098 1.00 90.75 92 HIS A C 1
ATOM 706 O O . HIS A 1 92 ? 6.956 -2.789 6.270 1.00 90.75 92 HIS A O 1
ATOM 712 N N . ALA A 1 93 ? 6.421 -2.761 4.094 1.00 91.06 93 ALA A N 1
ATOM 713 C CA . ALA A 1 93 ? 5.036 -2.340 4.321 1.00 91.06 93 ALA A CA 1
ATOM 714 C C . ALA A 1 93 ? 4.255 -3.353 5.167 1.00 91.06 93 ALA A C 1
ATOM 716 O O . ALA A 1 93 ? 3.528 -2.954 6.077 1.00 91.06 93 ALA A O 1
ATOM 717 N N . ALA A 1 94 ? 4.432 -4.649 4.899 1.00 93.88 94 ALA A N 1
ATOM 718 C CA . ALA A 1 94 ? 3.787 -5.716 5.653 1.00 93.88 94 ALA A CA 1
ATOM 719 C C . ALA A 1 94 ? 4.261 -5.750 7.114 1.00 93.88 94 ALA A C 1
ATOM 721 O O . ALA A 1 94 ? 3.444 -5.942 8.014 1.00 93.88 94 ALA A O 1
ATOM 722 N N . ALA A 1 95 ? 5.551 -5.504 7.365 1.00 94.62 95 ALA A N 1
ATOM 723 C CA . ALA A 1 95 ? 6.097 -5.416 8.717 1.00 94.62 95 ALA A CA 1
ATOM 724 C C . ALA A 1 95 ? 5.487 -4.246 9.509 1.00 94.62 95 ALA A C 1
ATOM 726 O O . ALA A 1 95 ? 5.010 -4.448 10.625 1.00 94.62 95 ALA A O 1
ATOM 727 N N . ILE A 1 96 ? 5.423 -3.047 8.915 1.00 95.56 96 ILE A N 1
ATOM 728 C CA . ILE A 1 96 ? 4.763 -1.880 9.530 1.00 95.56 96 ILE A CA 1
ATOM 729 C C . ILE A 1 96 ? 3.283 -2.177 9.789 1.00 95.56 96 ILE A C 1
ATOM 731 O O . ILE A 1 96 ? 2.766 -1.923 10.875 1.00 95.56 96 ILE A O 1
ATOM 735 N N . ALA A 1 97 ? 2.592 -2.748 8.803 1.00 96.19 97 ALA A N 1
ATOM 736 C CA . ALA A 1 97 ? 1.189 -3.115 8.927 1.00 96.19 97 ALA A CA 1
ATOM 737 C C . ALA A 1 97 ? 0.943 -4.088 10.083 1.00 96.19 97 ALA A C 1
ATOM 739 O O . ALA A 1 97 ? -0.013 -3.902 10.833 1.00 96.19 97 ALA A O 1
ATOM 740 N N . LEU A 1 98 ? 1.813 -5.086 10.260 1.00 96.69 98 LEU A N 1
ATOM 741 C CA . LEU A 1 98 ? 1.726 -6.033 11.366 1.00 96.69 98 LEU A CA 1
ATOM 742 C C . LEU A 1 98 ? 1.914 -5.345 12.723 1.00 96.69 98 LEU A C 1
ATOM 744 O O . LEU A 1 98 ? 1.142 -5.612 13.641 1.00 96.69 98 LEU A O 1
ATOM 748 N N . GLN A 1 99 ? 2.890 -4.441 12.850 1.00 97.19 99 GLN A N 1
ATOM 749 C CA . GLN A 1 99 ? 3.105 -3.678 14.086 1.00 97.19 99 GLN A CA 1
ATOM 750 C C . GLN A 1 99 ? 1.864 -2.862 14.465 1.00 97.19 99 GLN A C 1
ATOM 752 O O . GLN A 1 99 ? 1.394 -2.935 15.597 1.00 97.19 99 GLN A O 1
ATOM 757 N N . ILE A 1 100 ? 1.279 -2.153 13.501 1.00 97.31 100 ILE A N 1
ATOM 758 C CA . ILE A 1 100 ? 0.070 -1.341 13.707 1.00 97.31 100 ILE A CA 1
ATOM 759 C C . ILE A 1 100 ? -1.125 -2.212 14.068 1.00 97.31 100 ILE A C 1
ATOM 761 O O . ILE A 1 100 ? -1.885 -1.887 14.976 1.00 97.31 100 ILE A O 1
ATOM 765 N N . TRP A 1 101 ? -1.287 -3.328 13.363 1.00 96.44 101 TRP A N 1
ATOM 766 C CA . TRP A 1 101 ? -2.357 -4.279 13.620 1.00 96.44 101 TRP A CA 1
ATOM 767 C C . TRP A 1 101 ? -2.292 -4.870 15.028 1.00 96.44 101 TRP A C 1
ATOM 769 O O . TRP A 1 101 ? -3.320 -5.046 15.674 1.00 96.44 101 TRP A O 1
ATOM 779 N N . THR A 1 102 ? -1.076 -5.159 15.491 1.00 96.88 102 THR A N 1
ATOM 780 C CA . THR A 1 102 ? -0.806 -5.749 16.807 1.00 96.88 102 THR A CA 1
ATOM 781 C C . THR A 1 102 ? -0.965 -4.720 17.924 1.00 96.88 102 THR A C 1
ATOM 783 O O . THR A 1 102 ? -1.482 -5.046 18.984 1.00 96.88 102 THR A O 1
ATOM 786 N N . ALA A 1 103 ? -0.556 -3.471 17.682 1.00 97.12 103 ALA A N 1
ATOM 787 C CA . ALA A 1 103 ? -0.727 -2.363 18.619 1.00 97.12 103 ALA A CA 1
ATOM 788 C C . ALA A 1 103 ? -2.188 -1.898 18.741 1.00 97.12 103 ALA A C 1
ATOM 790 O O . ALA A 1 103 ? -2.563 -1.267 19.729 1.00 97.12 103 ALA A O 1
ATOM 791 N N . GLY A 1 104 ? -3.005 -2.170 17.722 1.00 96.69 104 GLY A N 1
ATOM 792 C CA . GLY A 1 104 ? -4.405 -1.789 17.700 1.00 96.69 104 GLY A CA 1
ATOM 793 C C . GLY A 1 104 ? -5.272 -2.645 18.626 1.00 96.69 104 GLY A C 1
ATOM 794 O O . GLY A 1 104 ? -5.034 -3.835 18.824 1.00 96.69 104 GLY A O 1
ATOM 795 N N . ARG A 1 105 ? -6.338 -2.042 19.151 1.00 97.44 105 ARG A N 1
ATOM 796 C CA . ARG A 1 105 ? -7.349 -2.719 19.981 1.00 97.44 105 ARG A CA 1
ATOM 797 C C . ARG A 1 105 ? -8.546 -3.187 19.138 1.00 97.44 105 ARG A C 1
ATOM 799 O O . ARG A 1 105 ? -8.776 -2.593 18.085 1.00 97.44 105 ARG A O 1
ATOM 806 N N . PRO A 1 106 ? -9.313 -4.209 19.554 1.00 97.50 106 PRO A N 1
ATOM 807 C CA . PRO A 1 106 ? -10.553 -4.607 18.878 1.00 97.50 106 PRO A CA 1
ATOM 808 C C . PRO A 1 106 ? -11.566 -3.458 18.734 1.00 97.50 106 PRO A C 1
ATOM 810 O O . PRO A 1 106 ? -11.512 -2.477 19.477 1.00 97.50 106 PRO A O 1
ATOM 813 N N . VAL A 1 107 ? -12.477 -3.579 17.764 1.00 96.81 107 VAL A N 1
ATOM 814 C CA . VAL A 1 107 ? -13.497 -2.564 17.455 1.00 96.81 107 VAL A CA 1
ATOM 815 C C . VAL A 1 107 ? -14.884 -3.115 17.752 1.00 96.81 107 VAL A C 1
ATOM 817 O O . VAL A 1 107 ? -15.366 -3.970 17.014 1.00 96.81 107 VAL A O 1
ATOM 820 N N . ASP A 1 108 ? -15.540 -2.570 18.774 1.00 92.50 108 ASP A N 1
ATOM 821 C CA . ASP A 1 108 ? -16.934 -2.903 19.105 1.00 92.50 108 ASP A CA 1
ATOM 822 C C . ASP A 1 108 ? -17.930 -1.887 18.532 1.00 92.50 108 ASP A C 1
ATOM 824 O O . ASP A 1 108 ? -19.053 -2.235 18.170 1.00 92.50 108 ASP A O 1
ATOM 828 N N . GLN A 1 109 ? -17.519 -0.619 18.434 1.00 92.38 109 GLN A N 1
ATOM 829 C CA . GLN A 1 109 ? -18.299 0.488 17.876 1.00 92.38 109 GLN A CA 1
ATOM 830 C C . GLN A 1 109 ? -17.364 1.480 17.193 1.00 92.38 109 GLN A C 1
ATOM 832 O O . GLN A 1 109 ? -16.256 1.721 17.670 1.00 92.38 109 GLN A O 1
ATOM 837 N N . ASP A 1 110 ? -17.801 2.079 16.087 1.00 95.75 110 ASP A N 1
ATOM 838 C CA . ASP A 1 110 ? -17.002 3.055 15.355 1.00 95.75 110 ASP A CA 1
ATOM 839 C C . ASP A 1 110 ? -17.890 4.029 14.572 1.00 95.75 110 ASP A C 1
ATOM 841 O O . ASP A 1 110 ? -18.726 3.627 13.766 1.00 95.75 110 ASP A O 1
ATOM 845 N N . LYS A 1 111 ? -17.641 5.334 14.740 1.00 94.62 111 LYS A N 1
ATOM 846 C CA . LYS A 1 111 ? -18.450 6.404 14.130 1.00 94.62 111 LYS A CA 1
ATOM 847 C C . LYS A 1 111 ? -18.490 6.342 12.600 1.00 94.62 111 LYS A C 1
ATOM 849 O O . LYS A 1 111 ? -19.469 6.770 11.984 1.00 94.62 111 LYS A O 1
ATOM 854 N N . TYR A 1 112 ? -17.410 5.890 11.962 1.00 95.94 112 TYR A N 1
ATOM 855 C CA . TYR A 1 112 ? -17.375 5.738 10.514 1.00 95.94 112 TYR A CA 1
ATOM 856 C C . TYR A 1 112 ? -18.209 4.531 10.080 1.00 95.94 112 TYR A C 1
ATOM 858 O O . TYR A 1 112 ? -18.991 4.658 9.132 1.00 95.94 112 TYR A O 1
ATOM 866 N N . LEU A 1 113 ? -18.076 3.399 10.776 1.00 96.50 113 LEU A N 1
ATOM 867 C CA . LEU A 1 113 ? -18.867 2.195 10.518 1.00 96.50 113 LEU A CA 1
ATOM 868 C C . LEU A 1 113 ? -20.364 2.430 10.735 1.00 96.50 113 LEU A C 1
ATOM 870 O O . LEU A 1 113 ? -21.147 2.061 9.861 1.00 96.50 113 LEU A O 1
ATOM 874 N N . ASP A 1 114 ? -20.751 3.142 11.795 1.00 95.75 114 ASP A N 1
ATOM 875 C CA . ASP A 1 114 ? -22.146 3.498 12.080 1.00 95.75 114 ASP A CA 1
ATOM 876 C C . ASP A 1 114 ? -22.761 4.302 10.929 1.00 95.75 114 ASP A C 1
ATOM 878 O O . ASP A 1 114 ? -23.824 3.969 10.404 1.00 95.75 114 ASP A O 1
ATOM 882 N N . ARG A 1 115 ? -22.040 5.321 10.441 1.00 96.31 115 ARG A N 1
ATOM 883 C CA . ARG A 1 115 ? -22.462 6.122 9.282 1.00 96.31 115 ARG A CA 1
ATOM 884 C C . ARG A 1 115 ? -22.529 5.306 7.991 1.00 96.31 115 ARG A C 1
ATOM 886 O O . ARG A 1 115 ? -23.274 5.659 7.078 1.00 96.31 115 ARG A O 1
ATOM 893 N N . LYS A 1 116 ? -21.713 4.259 7.878 1.00 95.56 116 LYS A N 1
ATOM 894 C CA . LYS A 1 116 ? -21.749 3.310 6.761 1.00 95.56 116 LYS A CA 1
ATOM 895 C C . LYS A 1 116 ? -22.745 2.175 6.970 1.00 95.56 116 LYS A C 1
ATOM 897 O O . LYS A 1 116 ? -22.940 1.416 6.028 1.00 95.56 116 LYS A O 1
ATOM 902 N N . GLN A 1 117 ? -23.386 2.102 8.137 1.00 96.25 117 GLN A N 1
ATOM 903 C CA . GLN A 1 117 ? -24.308 1.040 8.534 1.00 96.25 117 GLN A CA 1
ATOM 904 C C . GLN A 1 117 ? -23.677 -0.353 8.395 1.00 96.25 117 GLN A C 1
ATOM 906 O O . GLN A 1 117 ? -24.322 -1.317 7.987 1.00 96.25 117 GLN A O 1
ATOM 911 N N . VAL A 1 118 ? -22.387 -0.451 8.721 1.00 96.06 118 VAL A N 1
ATOM 912 C CA . VAL A 1 118 ? -21.609 -1.692 8.671 1.00 96.06 118 VAL A CA 1
ATOM 913 C C . VAL A 1 118 ? -21.301 -2.127 10.095 1.00 96.06 118 VAL A C 1
ATOM 915 O O . VAL A 1 118 ? -20.884 -1.316 10.915 1.00 96.06 118 VAL A O 1
ATOM 918 N N . ARG A 1 119 ? -21.481 -3.415 10.393 1.00 94.38 119 ARG A N 1
ATOM 919 C CA . ARG A 1 119 ? -21.085 -3.967 11.692 1.00 94.38 119 ARG A CA 1
ATOM 920 C C . ARG A 1 119 ? -19.565 -4.147 11.750 1.00 94.38 119 ARG A C 1
ATOM 922 O O . ARG A 1 119 ? -18.983 -4.585 10.752 1.00 94.38 119 ARG A O 1
ATOM 929 N N . PRO A 1 120 ? -18.921 -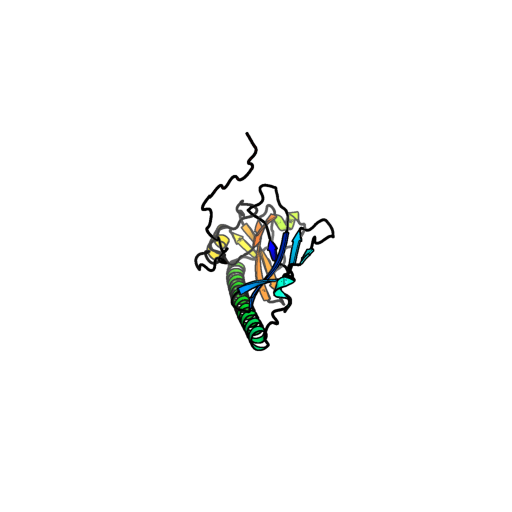3.858 12.889 1.00 95.25 120 PRO A N 1
ATOM 930 C CA . PRO A 1 120 ? -17.529 -4.225 13.091 1.00 95.25 120 PRO A CA 1
ATOM 931 C C . PRO A 1 120 ? -17.320 -5.729 12.906 1.00 95.25 120 PRO A C 1
ATOM 933 O O . PRO A 1 120 ? -18.194 -6.540 13.214 1.00 95.25 120 PRO A O 1
ATOM 936 N N . VAL A 1 121 ? -16.151 -6.095 12.388 1.00 95.50 121 VAL A N 1
ATOM 937 C CA . VAL A 1 121 ? -15.721 -7.489 12.255 1.00 95.50 121 VAL A CA 1
ATOM 938 C C . VAL A 1 121 ? -14.451 -7.699 13.058 1.00 95.50 121 VAL A C 1
ATOM 940 O O . VAL A 1 121 ? -13.660 -6.769 13.215 1.00 95.50 121 VAL A O 1
ATOM 943 N N . GLU A 1 122 ? -14.229 -8.934 13.501 1.00 95.19 122 GLU A N 1
ATOM 944 C CA . GLU A 1 122 ? -13.154 -9.306 14.429 1.00 95.19 122 GLU A CA 1
ATOM 945 C C . GLU A 1 122 ? -11.766 -8.874 13.963 1.00 95.19 122 GLU A C 1
ATOM 947 O O . GLU A 1 122 ? -10.885 -8.621 14.778 1.00 95.19 122 GLU A O 1
ATOM 952 N N . THR A 1 123 ? -11.541 -8.764 12.654 1.00 95.56 123 THR A N 1
ATOM 953 C CA . THR A 1 123 ? -10.253 -8.297 12.169 1.00 95.56 123 THR A CA 1
ATOM 954 C C . THR A 1 123 ? -10.041 -6.824 12.515 1.00 95.56 123 THR A C 1
ATOM 956 O O . THR A 1 123 ? -8.963 -6.484 12.956 1.00 95.56 123 THR A O 1
ATOM 959 N N . LEU A 1 124 ? -11.028 -5.937 12.392 1.00 97.56 124 LEU A N 1
ATOM 960 C CA . LEU A 1 124 ? -10.797 -4.491 12.512 1.00 97.56 124 LEU A CA 1
ATOM 961 C C . LEU A 1 124 ? -10.133 -4.086 13.836 1.00 97.56 124 LEU A C 1
ATOM 963 O O . LEU A 1 124 ? -10.355 -4.694 14.887 1.00 97.56 124 LEU A O 1
ATOM 967 N N . ARG A 1 125 ? -9.301 -3.042 13.769 1.00 98.00 125 ARG A N 1
ATOM 968 C CA . ARG A 1 125 ? -8.610 -2.488 14.937 1.00 98.00 125 ARG A CA 1
ATOM 969 C C . ARG A 1 125 ? -8.815 -0.984 15.055 1.00 98.00 125 ARG A C 1
ATOM 971 O O . ARG A 1 125 ? -8.991 -0.303 14.049 1.00 98.00 125 ARG A O 1
ATOM 978 N N . HIS A 1 126 ? -8.739 -0.464 16.273 1.00 98.19 126 HIS A N 1
ATOM 979 C CA . HIS A 1 126 ? -8.580 0.960 16.553 1.00 98.19 126 HIS A CA 1
ATOM 980 C C . HIS A 1 126 ? -7.165 1.268 17.004 1.00 98.19 126 HIS A C 1
ATOM 982 O O . HIS A 1 126 ? -6.580 0.527 17.792 1.00 98.19 126 HIS A O 1
ATOM 988 N N . ILE A 1 127 ? -6.646 2.404 16.556 1.00 98.00 127 ILE A N 1
ATOM 989 C CA . ILE A 1 127 ? -5.377 2.954 17.028 1.00 98.00 127 ILE A CA 1
ATOM 990 C C . ILE A 1 127 ? -5.467 4.478 17.072 1.00 98.00 127 ILE A C 1
ATOM 992 O O . ILE A 1 127 ? -6.110 5.089 16.217 1.00 98.00 127 ILE A O 1
ATOM 996 N N . SER A 1 128 ? -4.815 5.112 18.045 1.00 97.69 128 SER A N 1
ATOM 997 C CA . SER A 1 128 ? -4.755 6.574 18.060 1.00 97.69 128 SER A CA 1
ATOM 998 C C . SER A 1 128 ? -3.917 7.086 16.885 1.00 97.69 128 SER A C 1
ATOM 1000 O O . SER A 1 128 ? -2.932 6.465 16.477 1.00 97.69 128 SER A O 1
ATOM 1002 N N . THR A 1 129 ? -4.266 8.259 16.350 1.00 96.81 129 THR A N 1
ATOM 1003 C CA . THR A 1 129 ? -3.470 8.893 15.285 1.00 96.81 129 THR A CA 1
ATOM 1004 C C . THR A 1 129 ? -2.010 9.113 15.709 1.00 96.81 129 THR A C 1
ATOM 1006 O O . THR A 1 129 ? -1.111 8.972 14.884 1.00 96.81 129 THR A O 1
ATOM 1009 N N . ALA A 1 130 ? -1.761 9.451 16.979 1.00 96.44 130 ALA A N 1
ATOM 1010 C CA . ALA A 1 130 ? -0.412 9.684 17.494 1.00 96.44 130 ALA A CA 1
ATOM 1011 C C . ALA A 1 130 ? 0.445 8.413 17.416 1.00 96.44 130 ALA A C 1
ATOM 1013 O O . ALA A 1 130 ? 1.500 8.427 16.787 1.00 96.44 130 ALA A O 1
ATOM 1014 N N . GLN A 1 131 ? -0.067 7.305 17.953 1.00 97.38 131 GLN A N 1
ATOM 1015 C CA . GLN A 1 131 ? 0.622 6.017 17.943 1.00 97.38 131 GLN A CA 1
ATOM 1016 C C . GLN A 1 131 ? 0.802 5.471 16.519 1.00 97.38 131 GLN A C 1
ATOM 1018 O O . GLN A 1 131 ? 1.858 4.945 16.180 1.00 97.38 131 GLN A O 1
ATOM 1023 N N . ALA A 1 132 ? -0.196 5.636 15.644 1.00 96.50 132 ALA A N 1
ATOM 1024 C CA . ALA A 1 132 ? -0.057 5.247 14.243 1.00 96.50 132 ALA A CA 1
ATOM 1025 C C . ALA A 1 132 ? 1.057 6.035 13.537 1.00 96.50 132 ALA A C 1
ATOM 1027 O O . ALA A 1 132 ? 1.866 5.443 12.830 1.00 96.50 132 ALA A O 1
ATOM 1028 N N . ASN A 1 133 ? 1.125 7.354 13.741 1.00 95.56 133 ASN A N 1
ATOM 1029 C CA . ASN A 1 133 ? 2.172 8.188 13.149 1.00 95.56 133 ASN A CA 1
ATOM 1030 C C . ASN A 1 133 ? 3.566 7.842 13.687 1.00 95.56 133 ASN A C 1
ATOM 1032 O O . ASN A 1 133 ? 4.531 7.924 12.932 1.00 95.56 133 ASN A O 1
ATOM 1036 N N . GLU A 1 134 ? 3.669 7.463 14.962 1.00 95.88 134 GLU A N 1
ATOM 1037 C CA . GLU A 1 134 ? 4.915 7.009 15.583 1.00 95.88 134 GLU A CA 1
ATOM 1038 C C . GLU A 1 134 ? 5.425 5.721 14.926 1.00 95.88 134 GLU A C 1
ATOM 1040 O O . GLU A 1 134 ? 6.552 5.692 14.440 1.00 95.88 134 GLU A O 1
ATOM 1045 N N . ILE A 1 135 ? 4.571 4.697 14.811 1.00 95.00 135 ILE A N 1
ATOM 1046 C CA . ILE A 1 135 ? 4.941 3.413 14.189 1.00 95.00 135 ILE A CA 1
ATOM 1047 C C . ILE A 1 135 ? 5.283 3.592 12.703 1.00 95.00 135 ILE A C 1
ATOM 1049 O O . ILE A 1 135 ? 6.210 2.977 12.181 1.00 95.00 135 ILE A O 1
ATOM 1053 N N . VAL A 1 136 ? 4.521 4.429 11.998 1.00 92.88 136 VAL A N 1
ATOM 1054 C CA . VAL A 1 136 ? 4.703 4.670 10.561 1.00 92.88 136 VAL A CA 1
ATOM 1055 C C . VAL A 1 136 ? 5.893 5.602 10.274 1.00 92.88 136 VAL A C 1
ATOM 1057 O O . VAL A 1 136 ? 6.445 5.578 9.174 1.00 92.88 136 VAL A O 1
ATOM 1060 N N . GLY A 1 137 ? 6.290 6.437 11.237 1.00 92.94 137 GLY A N 1
ATOM 1061 C CA . GLY A 1 137 ? 7.374 7.414 11.102 1.00 92.94 137 GLY A CA 1
ATOM 1062 C C . GLY A 1 137 ? 7.008 8.679 10.312 1.00 92.94 137 GLY A C 1
ATOM 1063 O O . GLY A 1 137 ? 7.882 9.488 10.003 1.00 92.94 137 GLY A O 1
ATOM 1064 N N . TYR A 1 138 ? 5.734 8.880 9.961 1.00 91.69 138 TYR A N 1
ATOM 1065 C CA . TYR A 1 138 ? 5.251 10.103 9.311 1.00 91.69 138 TYR A CA 1
ATOM 1066 C C . TYR A 1 138 ? 3.789 10.399 9.660 1.00 91.69 138 TYR A C 1
ATOM 1068 O O . TYR A 1 138 ? 3.021 9.518 10.036 1.00 91.69 138 TYR A O 1
ATOM 1076 N N . SER A 1 139 ? 3.369 11.657 9.490 1.00 92.56 139 SER A N 1
ATOM 1077 C CA . SER A 1 139 ? 1.975 12.049 9.725 1.00 92.56 139 SER A CA 1
ATOM 1078 C C . SER A 1 139 ? 1.040 11.549 8.620 1.00 92.56 139 SER A C 1
ATOM 1080 O O . SER A 1 139 ? 1.138 11.994 7.471 1.00 92.56 139 SER A O 1
ATOM 1082 N N . LEU A 1 140 ? 0.078 10.697 8.973 1.00 94.31 140 LEU A N 1
ATOM 1083 C CA . LEU A 1 140 ? -0.977 10.227 8.078 1.00 94.31 140 LEU A CA 1
ATOM 1084 C C . LEU A 1 140 ? -1.872 11.392 7.628 1.00 94.31 140 LEU A C 1
ATOM 1086 O O . LEU A 1 140 ? -2.446 12.120 8.444 1.00 94.31 140 LEU A O 1
ATOM 1090 N N . LYS A 1 141 ? -2.000 11.577 6.309 1.00 94.38 141 LYS A N 1
ATOM 1091 C CA . LYS A 1 141 ? -2.729 12.698 5.696 1.00 94.38 141 LYS A CA 1
ATOM 1092 C C . LYS A 1 141 ? -3.570 12.245 4.505 1.00 94.38 141 LYS A C 1
ATOM 1094 O O . LYS A 1 141 ? -3.185 11.345 3.766 1.00 94.38 141 LYS A O 1
ATOM 1099 N N . LYS A 1 142 ? -4.668 12.960 4.257 1.00 92.56 142 LYS A N 1
ATOM 1100 C CA . LYS A 1 142 ? -5.452 12.916 3.018 1.00 92.56 142 LYS A CA 1
ATOM 1101 C C . LYS A 1 142 ? -5.599 14.322 2.455 1.00 92.56 142 LYS A C 1
ATOM 1103 O O . LYS A 1 142 ? -6.041 15.221 3.164 1.00 92.56 142 LYS A O 1
ATOM 1108 N N . ASP A 1 143 ? -5.227 14.506 1.188 1.00 88.81 143 ASP A N 1
ATOM 1109 C CA . ASP A 1 143 ? -5.292 15.802 0.496 1.00 88.81 143 ASP A CA 1
ATOM 1110 C C . ASP A 1 143 ? -4.641 16.939 1.315 1.00 88.81 143 ASP A C 1
ATOM 1112 O O . ASP A 1 143 ? -5.179 18.035 1.452 1.00 88.81 143 ASP A O 1
ATOM 1116 N N . GLY A 1 144 ? -3.491 16.639 1.936 1.00 89.56 144 GLY A N 1
ATOM 1117 C CA . GLY A 1 144 ? -2.730 17.560 2.791 1.00 89.56 144 GLY A CA 1
ATOM 1118 C C . GLY A 1 144 ? -3.252 17.717 4.225 1.00 89.56 144 GLY A C 1
ATOM 1119 O O . GLY A 1 144 ? -2.528 18.234 5.073 1.00 89.56 144 GLY A O 1
ATOM 1120 N N . LYS A 1 145 ? -4.458 17.231 4.535 1.00 92.62 145 LYS A N 1
ATOM 1121 C CA . LYS A 1 145 ? -5.067 17.319 5.870 1.00 92.62 145 LYS A CA 1
ATOM 1122 C C . LYS A 1 145 ? -4.744 16.078 6.692 1.00 92.62 145 LYS A C 1
ATOM 1124 O O . LYS 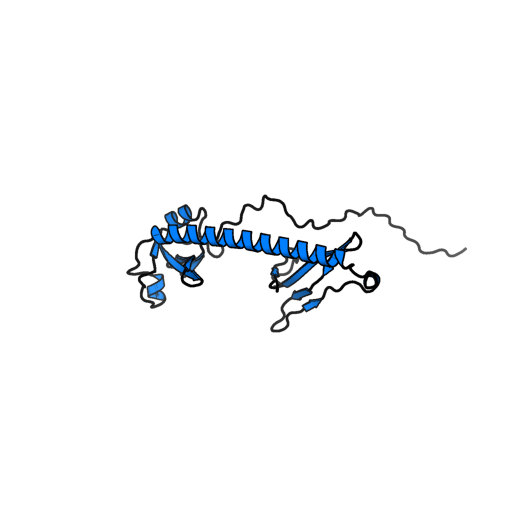A 1 145 ? -4.929 14.964 6.207 1.00 92.62 145 LYS A O 1
ATOM 1129 N N . ALA A 1 146 ? -4.302 16.264 7.931 1.00 94.81 146 ALA A N 1
ATOM 1130 C CA . ALA A 1 146 ? -4.051 15.151 8.840 1.00 94.81 146 ALA A CA 1
ATOM 1131 C C . ALA A 1 146 ? -5.329 14.335 9.102 1.00 94.81 146 ALA A C 1
ATOM 1133 O O . ALA A 1 146 ? -6.451 14.868 9.125 1.00 94.81 146 ALA A O 1
ATOM 1134 N N . LEU A 1 147 ? -5.141 13.029 9.274 1.00 96.56 147 LEU A N 1
ATOM 1135 C CA . LEU A 1 147 ? -6.131 12.184 9.932 1.00 96.56 147 LEU A CA 1
ATOM 1136 C C . LEU A 1 147 ? -6.182 12.574 11.419 1.00 96.56 147 LEU A C 1
ATOM 1138 O O . LEU A 1 147 ? -5.234 13.164 11.937 1.00 96.56 147 LEU A O 1
ATOM 1142 N N . ALA A 1 148 ? -7.314 12.336 12.075 1.00 94.44 148 ALA A N 1
ATOM 1143 C CA . ALA A 1 148 ? -7.545 12.813 13.434 1.00 94.44 148 ALA A CA 1
ATOM 1144 C C . ALA A 1 148 ? -8.270 11.775 14.290 1.00 94.44 148 ALA A C 1
ATOM 1146 O O . ALA A 1 148 ? -9.100 11.019 13.784 1.00 94.44 148 ALA A O 1
ATOM 1147 N N . GLY A 1 149 ? -8.006 11.825 15.597 1.00 94.44 149 GLY A N 1
ATOM 1148 C CA . GLY A 1 149 ? -8.660 10.991 16.601 1.00 94.44 149 GLY A CA 1
ATOM 1149 C C . GLY A 1 149 ? -8.211 9.532 16.562 1.00 94.44 149 GLY A C 1
ATOM 1150 O O . GLY A 1 149 ? -7.068 9.229 16.205 1.00 94.44 149 GLY A O 1
ATOM 1151 N N . ASP A 1 150 ? -9.125 8.649 16.948 1.00 95.88 150 ASP A N 1
ATOM 1152 C CA . ASP A 1 150 ? -8.953 7.209 16.805 1.00 95.88 150 ASP A CA 1
ATOM 1153 C C . ASP A 1 150 ? -9.254 6.787 15.371 1.00 95.88 150 ASP A C 1
ATOM 1155 O O . ASP A 1 150 ? -10.283 7.140 14.790 1.00 95.88 150 ASP A O 1
ATOM 1159 N N . LEU A 1 151 ? -8.307 6.056 14.797 1.00 97.75 151 LEU A N 1
ATOM 1160 C CA . LEU A 1 151 ? -8.350 5.579 13.432 1.00 97.75 151 LEU A CA 1
ATOM 1161 C C . LEU A 1 151 ? -8.836 4.140 13.419 1.00 97.75 151 LEU A C 1
ATOM 1163 O O . LEU A 1 151 ? -8.306 3.284 14.130 1.00 97.75 151 LEU A O 1
ATOM 1167 N N . LEU A 1 152 ? -9.792 3.873 12.539 1.00 98.12 152 LEU A N 1
ATOM 1168 C CA . LEU A 1 152 ? -10.133 2.526 12.131 1.00 98.12 152 LEU A CA 1
ATOM 1169 C C . LEU A 1 152 ? -9.029 1.991 11.218 1.00 98.12 152 LEU A C 1
ATOM 1171 O O . LEU A 1 152 ? -8.707 2.592 10.192 1.00 98.12 152 LEU A O 1
ATOM 1175 N N . VAL A 1 153 ? -8.465 0.851 11.594 1.00 97.94 153 VAL A N 1
ATOM 1176 C CA . VAL A 1 153 ? -7.426 0.132 10.863 1.00 97.94 153 VAL A CA 1
ATOM 1177 C C . VAL A 1 153 ? -8.066 -1.060 10.169 1.00 97.94 153 VAL A C 1
ATOM 1179 O O . VAL A 1 153 ? -8.625 -1.958 10.804 1.00 97.94 153 VAL A O 1
ATOM 1182 N N . VAL A 1 154 ? -7.960 -1.070 8.846 1.00 97.38 154 VAL A N 1
ATOM 1183 C CA . VAL A 1 154 ? -8.489 -2.118 7.975 1.00 97.38 154 VAL A CA 1
ATOM 1184 C C . VAL A 1 154 ? -7.313 -2.896 7.378 1.00 97.38 154 VAL A C 1
ATOM 1186 O O . VAL A 1 154 ? -6.426 -2.282 6.779 1.00 97.38 154 VAL A O 1
ATOM 1189 N N . PRO A 1 155 ? -7.269 -4.232 7.510 1.00 96.88 155 PRO A N 1
ATOM 1190 C CA . PRO A 1 155 ? -6.177 -5.026 6.975 1.00 96.88 155 PRO A CA 1
ATOM 1191 C C . PRO A 1 155 ? -6.352 -5.174 5.465 1.00 96.88 155 PRO A C 1
ATOM 1193 O O . PRO A 1 155 ? -7.430 -5.522 4.982 1.00 96.88 155 PRO A O 1
ATOM 1196 N N . ILE A 1 156 ? -5.277 -4.985 4.711 1.00 95.44 156 ILE A N 1
ATOM 1197 C CA . ILE A 1 156 ? -5.233 -5.306 3.285 1.00 95.44 156 ILE A CA 1
ATOM 1198 C C . ILE A 1 156 ? -4.438 -6.593 3.139 1.00 95.44 156 ILE A C 1
ATOM 1200 O O . ILE A 1 156 ? -3.262 -6.655 3.509 1.00 95.44 156 ILE A O 1
ATOM 1204 N N . LYS A 1 157 ? -5.090 -7.627 2.605 1.00 94.19 157 LYS A N 1
ATOM 1205 C CA . LYS A 1 157 ? -4.495 -8.946 2.403 1.00 94.19 157 LYS A CA 1
ATOM 1206 C C . LYS A 1 157 ? -4.327 -9.241 0.916 1.00 94.19 157 LYS A C 1
ATOM 1208 O O . LYS A 1 157 ? -5.229 -8.963 0.131 1.00 94.19 157 LYS A O 1
ATOM 1213 N N . ILE A 1 158 ? -3.192 -9.830 0.554 1.00 91.69 158 ILE A N 1
ATOM 1214 C CA . ILE A 1 158 ? -2.923 -10.395 -0.774 1.00 91.69 158 ILE A CA 1
ATOM 1215 C C . ILE A 1 158 ? -2.663 -11.882 -0.554 1.00 91.69 158 ILE A C 1
ATOM 1217 O O . ILE A 1 158 ? -1.872 -12.238 0.318 1.00 91.69 158 ILE A O 1
ATOM 1221 N N . ASP A 1 159 ? -3.391 -12.742 -1.267 1.00 92.19 159 ASP A N 1
ATOM 1222 C CA . ASP A 1 159 ? -3.322 -14.204 -1.111 1.00 92.19 159 ASP A CA 1
ATOM 1223 C C . ASP A 1 159 ? -3.449 -14.659 0.358 1.00 92.19 159 ASP A C 1
ATOM 1225 O O . ASP A 1 159 ? -2.712 -15.508 0.855 1.00 92.19 159 ASP A O 1
ATOM 1229 N N . GLY A 1 160 ? -4.358 -14.014 1.101 1.00 91.25 160 GLY A N 1
ATOM 1230 C CA . GLY A 1 160 ? -4.621 -14.293 2.517 1.00 91.25 160 GLY A CA 1
ATOM 1231 C C . GLY A 1 160 ? -3.590 -13.734 3.509 1.00 91.25 160 GLY A C 1
ATOM 1232 O O . GLY A 1 160 ? -3.858 -13.730 4.712 1.00 91.25 160 GLY A O 1
ATOM 1233 N N . LYS A 1 161 ? -2.456 -13.198 3.044 1.00 92.62 161 LYS A N 1
ATOM 1234 C CA . LYS A 1 161 ? -1.384 -12.643 3.887 1.00 92.62 161 LYS A CA 1
ATOM 1235 C C . LYS A 1 161 ? -1.520 -11.134 4.039 1.00 92.62 161 LYS A C 1
ATOM 1237 O O . LYS A 1 161 ? -1.837 -10.443 3.075 1.00 92.62 161 LYS A O 1
ATOM 1242 N N . LEU A 1 162 ? -1.263 -10.612 5.241 1.00 94.44 162 LEU A N 1
ATOM 1243 C CA . LEU A 1 162 ? -1.269 -9.169 5.492 1.00 94.44 162 LEU A CA 1
ATOM 1244 C C . LEU A 1 162 ? -0.182 -8.489 4.649 1.00 94.44 162 LEU A C 1
ATOM 1246 O O . LEU A 1 162 ? 0.991 -8.838 4.747 1.00 94.44 162 LEU A O 1
ATOM 1250 N N . SER A 1 163 ? -0.585 -7.527 3.823 1.00 93.69 163 SER A N 1
ATOM 1251 C CA . SER A 1 163 ? 0.305 -6.781 2.929 1.00 93.69 163 SER A CA 1
ATOM 1252 C C . SER A 1 163 ? 0.466 -5.327 3.367 1.00 93.69 163 SER A C 1
ATOM 1254 O O . SER A 1 163 ? 1.570 -4.792 3.338 1.00 93.69 163 SER A O 1
ATOM 1256 N N . SER A 1 164 ? -0.625 -4.689 3.789 1.00 95.31 164 SER A N 1
ATOM 1257 C CA . SER A 1 164 ? -0.633 -3.312 4.287 1.00 95.31 164 SER A CA 1
ATOM 1258 C C . SER A 1 164 ? -1.866 -3.070 5.165 1.00 95.31 164 SER A C 1
ATOM 1260 O O . SER A 1 164 ? -2.719 -3.949 5.292 1.00 95.31 164 SER A O 1
ATOM 1262 N N . VAL A 1 165 ? -2.012 -1.869 5.726 1.00 96.81 165 VAL A N 1
ATOM 1263 C CA . VAL A 1 165 ? -3.253 -1.418 6.377 1.00 96.81 165 VAL A CA 1
ATOM 1264 C C . VAL A 1 165 ? -3.773 -0.120 5.757 1.00 96.81 165 VAL A C 1
ATOM 1266 O O . VAL A 1 165 ? -3.001 0.728 5.298 1.00 96.81 165 VAL A O 1
ATOM 1269 N N . GLU A 1 166 ? -5.095 0.036 5.742 1.00 96.75 166 GLU A N 1
ATOM 1270 C CA . GLU A 1 166 ? -5.784 1.294 5.448 1.00 96.75 166 GLU A CA 1
ATOM 1271 C C . GLU A 1 166 ? -6.292 1.911 6.756 1.00 96.75 166 GLU A C 1
ATOM 1273 O O . GLU A 1 166 ? -6.915 1.237 7.573 1.00 96.75 166 GLU A O 1
ATOM 1278 N N . PHE A 1 167 ? -6.030 3.201 6.940 1.00 97.75 167 PHE A N 1
ATOM 1279 C CA . PHE A 1 167 ? -6.513 4.005 8.058 1.00 97.75 167 PHE A CA 1
ATOM 1280 C C . PHE A 1 167 ? -7.725 4.805 7.633 1.00 97.75 167 PHE A C 1
ATOM 1282 O O . PHE A 1 167 ? -7.706 5.414 6.560 1.00 97.75 167 PHE A O 1
ATOM 1289 N N . ILE A 1 168 ? -8.731 4.879 8.495 1.00 97.56 168 ILE A N 1
ATOM 1290 C CA . ILE A 1 168 ? -9.934 5.672 8.275 1.00 97.56 168 ILE A CA 1
ATOM 1291 C C . ILE A 1 168 ? -10.225 6.481 9.542 1.00 97.56 168 ILE A C 1
ATOM 1293 O O . ILE A 1 168 ? -10.356 5.910 10.619 1.00 97.56 168 ILE A O 1
ATOM 1297 N N . ASP A 1 169 ? -10.317 7.807 9.424 1.00 96.88 169 ASP A N 1
ATOM 1298 C CA . ASP A 1 169 ? -10.804 8.649 10.526 1.00 96.88 169 ASP A CA 1
ATOM 1299 C C . ASP A 1 169 ? -12.346 8.661 10.583 1.00 96.88 169 ASP A C 1
ATOM 1301 O O . ASP A 1 169 ? -13.025 8.282 9.625 1.00 96.88 169 ASP A O 1
ATOM 1305 N N . ALA A 1 170 ? -12.928 9.160 11.677 1.00 94.94 170 ALA A N 1
ATOM 1306 C CA . ALA A 1 170 ? -14.387 9.253 11.828 1.00 94.94 170 ALA A CA 1
ATOM 1307 C C . ALA A 1 170 ? -15.079 10.044 10.688 1.00 94.94 170 ALA A C 1
ATOM 1309 O O . ALA A 1 170 ? -16.204 9.735 10.278 1.00 94.94 170 ALA A O 1
ATOM 1310 N N . ALA A 1 171 ? -14.396 11.045 10.115 1.00 94.06 171 ALA A N 1
ATOM 1311 C CA . ALA A 1 171 ? -14.893 11.820 8.975 1.00 94.06 171 ALA A CA 1
ATOM 1312 C C . ALA A 1 171 ? -14.841 11.029 7.648 1.00 94.06 171 ALA A C 1
ATOM 1314 O O . ALA A 1 171 ? -15.479 11.402 6.658 1.00 94.06 171 ALA A O 1
ATOM 1315 N N . GLY A 1 172 ? -14.154 9.888 7.618 1.00 94.12 172 GLY A N 1
ATOM 1316 C CA . GLY A 1 172 ? -13.956 9.039 6.450 1.00 94.12 172 GLY A CA 1
ATOM 1317 C C . GLY A 1 172 ? -12.769 9.455 5.584 1.00 94.12 172 GLY A C 1
ATOM 1318 O O . GLY A 1 172 ? -12.707 9.074 4.409 1.00 94.12 172 GLY A O 1
ATOM 1319 N N . LYS A 1 173 ? -11.831 10.248 6.118 1.00 95.94 173 LYS A N 1
ATOM 1320 C CA . LYS A 1 173 ? -10.542 10.465 5.462 1.00 95.94 173 LYS A CA 1
ATOM 1321 C C . LYS A 1 173 ? -9.721 9.196 5.574 1.00 95.94 173 LYS A C 1
ATOM 1323 O O . LYS A 1 173 ? -9.650 8.589 6.635 1.00 95.94 173 LYS A O 1
ATOM 1328 N N . LYS A 1 174 ? -9.101 8.827 4.456 1.00 95.25 174 LYS A N 1
ATOM 1329 C CA . LYS A 1 174 ? -8.381 7.572 4.311 1.00 95.25 174 LYS A CA 1
ATOM 1330 C C . LYS A 1 174 ? -6.919 7.793 3.965 1.00 95.25 174 LYS A C 1
ATOM 1332 O O . LYS A 1 174 ? -6.625 8.664 3.144 1.00 95.25 174 LYS A O 1
ATOM 1337 N N . SER A 1 175 ? -6.048 6.992 4.558 1.00 93.44 175 SER A N 1
ATOM 1338 C CA . SER A 1 175 ? -4.615 6.928 4.262 1.00 93.44 175 SER A CA 1
ATOM 1339 C C . SER A 1 175 ? -4.156 5.472 4.322 1.00 93.44 175 SER A C 1
ATOM 1341 O O . SER A 1 175 ? -4.862 4.630 4.862 1.00 93.44 175 SER A O 1
ATOM 1343 N N . TYR A 1 176 ? -2.975 5.166 3.799 1.00 89.06 176 TYR A N 1
ATOM 1344 C CA . TYR A 1 176 ? -2.420 3.809 3.803 1.00 89.06 176 TYR A CA 1
ATOM 1345 C C . TYR A 1 176 ? -1.062 3.800 4.498 1.00 89.06 176 TYR A C 1
ATOM 1347 O O . TYR A 1 176 ? -0.360 4.817 4.488 1.00 89.06 176 TYR A O 1
ATOM 1355 N N . SER A 1 177 ? -0.679 2.653 5.061 1.00 81.62 177 SER A N 1
ATOM 1356 C CA . SER A 1 177 ? 0.703 2.401 5.471 1.00 81.62 177 SER A CA 1
ATOM 1357 C C . SER A 1 177 ? 1.552 2.264 4.206 1.00 81.62 177 SER A C 1
ATOM 1359 O O . SER A 1 177 ? 1.590 1.207 3.573 1.00 81.62 177 SER A O 1
ATOM 1361 N N . GLN A 1 178 ? 2.159 3.360 3.769 1.00 73.25 178 GLN A N 1
ATOM 1362 C CA . GLN A 1 178 ? 3.093 3.343 2.653 1.00 73.25 178 GLN A CA 1
ATOM 1363 C C . GLN A 1 178 ? 4.483 3.051 3.203 1.00 73.25 178 GLN A C 1
ATOM 1365 O O . GLN A 1 178 ? 4.827 3.481 4.303 1.00 73.25 178 GLN A O 1
ATOM 1370 N N . VAL A 1 179 ? 5.314 2.371 2.415 1.00 65.88 179 VAL A N 1
ATOM 1371 C CA . VAL A 1 179 ? 6.755 2.511 2.620 1.00 65.88 179 VAL A CA 1
ATOM 1372 C C . VAL A 1 179 ? 7.075 3.963 2.315 1.00 65.88 179 VAL A C 1
ATOM 1374 O O . VAL A 1 179 ? 6.785 4.420 1.204 1.00 65.88 179 VAL A O 1
ATOM 1377 N N . ALA A 1 180 ? 7.617 4.687 3.297 1.00 54.69 180 ALA A N 1
ATOM 1378 C CA . ALA A 1 180 ? 8.164 6.010 3.045 1.00 54.69 180 ALA A CA 1
ATOM 1379 C C . ALA A 1 180 ? 9.060 5.906 1.800 1.00 54.69 180 ALA A C 1
ATOM 1381 O O . ALA A 1 180 ? 9.862 4.968 1.720 1.00 54.69 180 ALA A O 1
ATOM 1382 N N . PRO A 1 181 ? 8.903 6.785 0.795 1.00 44.53 181 PRO A N 1
ATOM 1383 C CA . PRO A 1 181 ? 9.835 6.793 -0.314 1.00 44.53 181 PRO A CA 1
ATOM 1384 C C . PRO A 1 181 ? 11.235 6.866 0.287 1.00 44.53 181 PRO A C 1
ATOM 1386 O O . PRO A 1 181 ? 11.468 7.715 1.153 1.00 44.53 181 PRO A O 1
ATOM 1389 N N . LEU A 1 182 ? 12.141 5.977 -0.139 1.00 35.62 182 LEU A N 1
ATOM 1390 C CA . LEU A 1 182 ? 13.560 6.180 0.136 1.00 35.62 182 LEU A CA 1
ATOM 1391 C C . LEU A 1 182 ? 13.855 7.648 -0.204 1.00 35.62 182 LEU A C 1
ATOM 1393 O O . LEU A 1 182 ? 13.366 8.112 -1.248 1.00 35.62 182 LEU A O 1
ATOM 1397 N N . PRO A 1 183 ? 14.540 8.401 0.679 1.00 32.31 183 PRO A N 1
ATOM 1398 C CA . PRO A 1 183 ? 14.904 9.774 0.369 1.00 32.31 183 PRO A CA 1
ATOM 1399 C C . PRO A 1 183 ? 15.516 9.776 -1.029 1.00 32.31 183 PRO A C 1
ATOM 1401 O O . PRO A 1 183 ? 16.250 8.856 -1.388 1.00 32.31 183 PRO A O 1
ATOM 1404 N N . ALA A 1 184 ? 15.155 10.764 -1.846 1.00 36.38 184 ALA A N 1
ATOM 1405 C CA . ALA A 1 184 ? 15.513 10.836 -3.264 1.00 36.38 184 ALA A CA 1
ATOM 1406 C C . ALA A 1 184 ? 17.036 10.968 -3.532 1.00 36.38 184 ALA A C 1
ATOM 1408 O O . ALA A 1 184 ? 17.442 11.274 -4.651 1.00 36.38 184 ALA A O 1
ATOM 1409 N N . ASP A 1 185 ? 17.864 10.690 -2.527 1.00 32.59 185 ASP A N 1
ATOM 1410 C CA . ASP A 1 185 ? 19.310 10.822 -2.474 1.00 32.59 185 ASP A CA 1
ATOM 1411 C C . ASP A 1 185 ? 20.005 9.463 -2.614 1.00 32.59 185 ASP A C 1
ATOM 1413 O O . ASP A 1 185 ? 20.813 9.066 -1.785 1.00 32.59 185 ASP A O 1
ATOM 1417 N N . ILE A 1 186 ? 19.726 8.748 -3.705 1.00 31.08 186 ILE A N 1
ATOM 1418 C CA . ILE A 1 186 ? 20.754 7.955 -4.394 1.00 31.08 186 ILE A CA 1
ATOM 1419 C C . ILE A 1 186 ? 20.545 8.229 -5.879 1.00 31.08 186 ILE A C 1
ATOM 1421 O O . ILE A 1 186 ? 19.672 7.662 -6.535 1.00 31.08 186 ILE A O 1
ATOM 1425 N N . GLY A 1 187 ? 21.293 9.216 -6.371 1.00 28.00 187 GLY A N 1
ATOM 1426 C CA . GLY A 1 187 ? 21.149 9.815 -7.689 1.00 28.00 187 GLY A CA 1
ATOM 1427 C C . GLY A 1 187 ? 21.368 8.849 -8.852 1.00 28.00 187 GLY A C 1
ATOM 1428 O O . GLY A 1 187 ? 22.410 8.875 -9.496 1.00 28.00 187 GLY A O 1
ATOM 1429 N N . LEU A 1 188 ? 20.320 8.118 -9.226 1.00 27.56 188 LEU A N 1
ATOM 1430 C CA . LEU A 1 188 ? 20.015 7.854 -10.629 1.00 27.56 188 LEU A CA 1
ATOM 1431 C C . LEU A 1 188 ? 18.868 8.773 -11.056 1.00 27.56 188 LEU A C 1
ATOM 1433 O O . LEU A 1 188 ? 17.731 8.368 -11.290 1.00 27.56 188 LEU A O 1
ATOM 1437 N N . GLN A 1 189 ? 19.192 10.059 -11.185 1.00 26.70 189 GLN A N 1
ATOM 1438 C CA . GLN A 1 189 ? 18.472 10.896 -12.137 1.00 26.70 189 GLN A CA 1
ATOM 1439 C C . GLN A 1 189 ? 18.672 10.232 -13.512 1.00 26.70 189 GLN A C 1
ATOM 1441 O O . GLN A 1 189 ? 19.829 10.009 -13.889 1.00 26.70 189 GLN A O 1
ATOM 1446 N N . PRO A 1 190 ? 17.621 9.910 -14.290 1.00 26.97 190 PRO A N 1
ATOM 1447 C CA . PRO A 1 190 ? 17.826 9.679 -15.710 1.00 26.97 190 PRO A CA 1
ATOM 1448 C C . PRO A 1 190 ? 18.481 10.954 -16.235 1.00 26.97 190 PRO A C 1
ATOM 1450 O O . PRO A 1 190 ? 17.899 12.035 -16.133 1.00 26.97 190 PRO A O 1
ATOM 1453 N N . ARG A 1 191 ? 19.733 10.845 -16.694 1.00 25.34 191 ARG A N 1
ATOM 1454 C CA . ARG A 1 191 ? 20.467 11.958 -17.292 1.00 25.34 191 ARG A CA 1
ATOM 1455 C C . ARG A 1 191 ? 19.670 12.425 -18.503 1.00 25.34 191 ARG A C 1
ATOM 1457 O O . ARG A 1 191 ? 19.830 11.914 -19.604 1.00 25.34 191 ARG A O 1
ATOM 1464 N N . CYS A 1 192 ? 18.785 13.392 -18.283 1.00 25.89 192 CYS A N 1
ATOM 1465 C CA . CYS A 1 192 ? 18.247 14.221 -19.336 1.00 25.89 192 CYS A CA 1
ATOM 1466 C C . CYS A 1 192 ? 19.462 14.935 -19.917 1.00 25.89 192 CYS A C 1
ATOM 1468 O O . CYS A 1 192 ? 20.067 15.784 -19.259 1.00 25.89 192 CYS A O 1
ATOM 1470 N N . HIS A 1 193 ? 19.884 14.484 -21.093 1.00 27.17 193 HIS A N 1
ATOM 1471 C CA . HIS A 1 193 ? 20.976 15.051 -21.857 1.00 27.17 193 HIS A CA 1
ATOM 1472 C C . HIS A 1 193 ? 20.577 16.481 -22.245 1.00 27.17 193 HIS A C 1
ATOM 1474 O O . HIS A 1 193 ? 20.026 16.730 -23.312 1.00 27.17 193 HIS A O 1
ATOM 1480 N N . GLN A 1 194 ? 20.796 17.438 -21.340 1.00 30.44 194 GLN A N 1
ATOM 1481 C CA . GLN A 1 194 ? 20.823 18.847 -21.691 1.00 30.44 194 GLN A CA 1
ATOM 1482 C C . GLN A 1 194 ? 22.109 19.069 -22.480 1.00 30.44 194 GLN A C 1
ATOM 1484 O O . GLN A 1 194 ? 23.155 19.402 -21.923 1.00 30.44 194 GLN A O 1
ATOM 1489 N N . SER A 1 195 ? 22.041 18.854 -23.792 1.00 29.34 195 SER A N 1
ATOM 1490 C CA . SER A 1 195 ? 23.078 19.339 -24.686 1.00 29.34 195 SER A CA 1
ATOM 1491 C C . SER A 1 195 ? 23.082 20.865 -24.608 1.00 29.34 195 SER A C 1
ATOM 1493 O O . SER A 1 195 ? 22.193 21.548 -25.123 1.00 29.34 195 SER A O 1
ATOM 1495 N N . ARG A 1 196 ? 24.106 21.403 -23.942 1.00 30.31 196 ARG A N 1
ATOM 1496 C CA . ARG A 1 196 ? 24.630 22.739 -24.220 1.00 30.31 196 ARG A CA 1
ATOM 1497 C C . ARG A 1 196 ? 24.802 22.875 -25.730 1.00 30.31 196 ARG A C 1
ATOM 1499 O O . ARG A 1 196 ? 25.519 22.074 -26.312 1.00 30.31 196 ARG A O 1
ATOM 1506 N N . GLN A 1 197 ? 24.207 23.913 -26.311 1.00 29.94 197 GLN A N 1
ATOM 1507 C CA . GLN A 1 197 ? 24.869 24.847 -27.228 1.00 29.94 197 GLN A CA 1
ATOM 1508 C C . GLN A 1 197 ? 23.862 25.920 -27.669 1.00 29.94 197 GLN A C 1
ATOM 1510 O O . GLN A 1 197 ? 22.968 25.687 -28.474 1.00 29.94 197 GLN A O 1
ATOM 1515 N N . LYS A 1 198 ? 24.024 27.130 -27.133 1.00 28.39 198 LYS A N 1
ATOM 1516 C CA . LYS A 1 198 ? 23.633 28.363 -27.818 1.00 28.39 198 LYS A CA 1
ATOM 1517 C C . LYS A 1 198 ? 24.870 29.248 -27.863 1.00 28.39 198 LYS A C 1
ATOM 1519 O O . LYS A 1 198 ? 25.081 30.067 -26.978 1.00 28.39 198 LYS A O 1
ATOM 1524 N N . THR A 1 199 ? 25.702 29.058 -28.877 1.00 29.73 199 THR A N 1
ATOM 1525 C CA . THR A 1 199 ? 26.524 30.148 -29.400 1.00 29.73 199 THR A CA 1
ATOM 1526 C C . THR A 1 199 ? 25.729 30.761 -30.543 1.00 29.73 199 THR A C 1
ATOM 1528 O O . THR A 1 199 ? 25.448 30.123 -31.554 1.00 29.73 199 THR A O 1
ATOM 1531 N N . SER A 1 200 ? 25.265 31.991 -30.341 1.00 29.73 200 SER A N 1
ATOM 1532 C CA . SER A 1 200 ? 24.582 32.746 -31.380 1.00 29.73 200 SER A CA 1
ATOM 1533 C C . SER A 1 200 ? 25.607 33.188 -32.423 1.00 29.73 200 SER A C 1
ATOM 1535 O O . SER A 1 200 ? 26.536 33.929 -32.104 1.00 29.73 200 SER A O 1
ATOM 1537 N N . ARG A 1 201 ? 25.420 32.796 -33.678 1.00 28.94 201 ARG A N 1
ATOM 1538 C CA . ARG A 1 201 ? 25.968 33.531 -34.818 1.00 28.94 201 ARG A CA 1
ATOM 1539 C C . ARG A 1 201 ? 24.825 33.788 -35.784 1.00 28.94 201 ARG A C 1
ATOM 1541 O O . ARG A 1 201 ? 24.367 32.892 -36.483 1.00 28.94 201 ARG A O 1
ATOM 1548 N N . SER A 1 202 ? 24.333 35.019 -35.752 1.00 31.62 202 SER A N 1
ATOM 1549 C CA . SER A 1 202 ? 23.497 35.595 -36.791 1.00 31.62 202 SER A CA 1
ATOM 1550 C C . SER A 1 202 ? 24.348 35.776 -38.048 1.00 31.62 202 SER A C 1
ATOM 1552 O O . SER A 1 202 ? 25.329 36.513 -38.044 1.00 31.62 202 SER A O 1
ATOM 1554 N N . LEU A 1 203 ? 23.968 35.111 -39.134 1.00 30.08 203 LEU A N 1
ATOM 1555 C CA . LEU A 1 203 ? 24.391 35.478 -40.481 1.00 30.08 203 LEU A CA 1
ATOM 1556 C C . LEU A 1 203 ? 23.126 35.777 -41.281 1.00 30.08 203 LEU A C 1
ATOM 1558 O O . LEU A 1 203 ? 22.389 34.885 -41.692 1.00 30.08 203 LEU A O 1
ATOM 1562 N N . SER A 1 204 ? 22.865 37.073 -41.420 1.00 32.81 204 SER A N 1
ATOM 1563 C CA . SER A 1 204 ? 21.944 37.638 -42.398 1.00 32.81 204 SER A CA 1
ATOM 1564 C C . SER A 1 204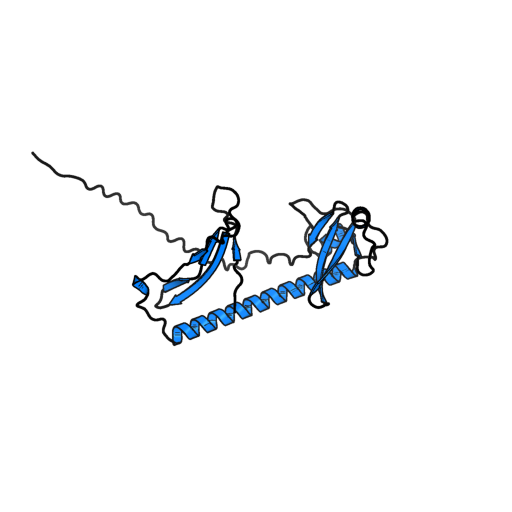 ? 22.643 37.638 -43.758 1.00 32.81 204 SER A C 1
ATOM 1566 O O . SER A 1 204 ? 23.736 38.185 -43.890 1.00 32.81 204 SER A O 1
ATOM 1568 N N . LEU A 1 205 ? 22.016 37.025 -44.762 1.00 28.67 205 LEU A N 1
ATOM 1569 C CA . LEU A 1 205 ? 22.398 37.124 -46.169 1.00 28.67 205 LEU A CA 1
ATOM 1570 C C . LEU A 1 205 ? 21.128 37.314 -47.000 1.00 28.67 205 LEU A C 1
ATOM 1572 O O . LEU A 1 205 ? 20.341 36.382 -47.147 1.00 28.67 205 LEU A O 1
ATOM 1576 N N . ARG A 1 206 ? 20.942 38.533 -47.516 1.00 31.38 206 ARG A N 1
ATOM 1577 C CA . ARG A 1 206 ? 20.156 38.948 -48.701 1.00 31.38 206 ARG A CA 1
ATOM 1578 C C . ARG A 1 206 ? 20.306 40.476 -48.799 1.00 31.38 206 ARG A C 1
ATOM 1580 O O . ARG A 1 206 ? 20.167 41.145 -47.790 1.00 31.38 206 ARG A O 1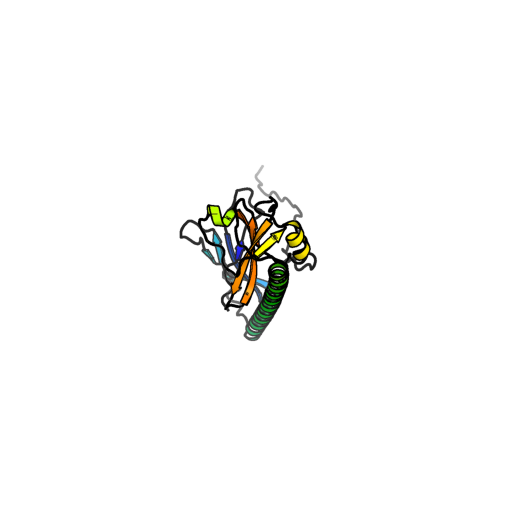
ATOM 1587 N N . ALA A 1 207 ? 20.561 41.116 -49.930 1.00 33.47 207 ALA A N 1
ATOM 1588 C CA . ALA A 1 207 ? 20.863 40.668 -51.278 1.00 33.47 207 ALA A CA 1
ATOM 1589 C C . ALA A 1 207 ? 21.511 41.850 -52.026 1.00 33.47 207 ALA A C 1
ATOM 1591 O O . ALA A 1 207 ? 21.170 43.008 -51.800 1.00 33.47 207 ALA A O 1
ATOM 1592 N N . LEU A 1 208 ? 22.432 41.525 -52.928 1.00 34.81 208 LEU A N 1
ATOM 1593 C CA . LEU A 1 208 ? 23.043 42.406 -53.919 1.00 34.81 208 LEU A CA 1
ATOM 1594 C C . LEU A 1 208 ? 21.987 42.906 -54.928 1.00 34.81 208 LEU A C 1
ATOM 1596 O O . LEU A 1 208 ? 21.227 42.073 -55.427 1.00 34.81 208 LEU A O 1
ATOM 1600 N N . ARG A 1 209 ? 22.019 44.190 -55.326 1.00 32.47 209 ARG A N 1
ATOM 1601 C CA . ARG A 1 209 ? 21.830 44.647 -56.727 1.00 32.47 209 ARG A CA 1
ATOM 1602 C C . ARG A 1 209 ? 22.054 46.166 -56.890 1.00 32.47 209 ARG A C 1
ATOM 1604 O O . ARG A 1 209 ? 21.268 46.938 -56.369 1.00 32.47 209 ARG A O 1
ATOM 1611 N N . ARG A 1 210 ? 23.100 46.497 -57.674 1.00 37.81 210 ARG A N 1
ATOM 1612 C CA . ARG A 1 210 ? 23.242 47.507 -58.765 1.00 37.81 210 ARG A CA 1
ATOM 1613 C C . ARG A 1 210 ? 22.625 48.904 -58.520 1.00 37.81 210 ARG A C 1
ATOM 1615 O O . ARG A 1 210 ? 21.439 48.991 -58.250 1.00 37.81 210 ARG A O 1
ATOM 1622 N N . ARG A 1 211 ? 23.309 50.027 -58.735 1.00 39.53 211 ARG A N 1
ATOM 1623 C CA . ARG A 1 211 ? 24.370 50.394 -59.691 1.00 39.53 211 ARG A CA 1
ATOM 1624 C C . ARG A 1 211 ? 25.388 51.312 -59.029 1.00 39.53 211 ARG A C 1
ATOM 1626 O O . ARG A 1 211 ? 24.988 51.992 -58.063 1.00 39.53 211 ARG A O 1
#